Protein AF-A0AAE0P073-F1 (afdb_monomer)

Solvent-accessible surface area (backbone atoms only — not comparable to full-atom values): 12267 Å² total; per-residue (Å²): 141,81,84,83,78,86,82,82,81,78,81,76,76,76,78,74,96,59,84,63,57,72,79,49,80,42,70,61,93,48,71,91,77,48,54,72,71,30,43,49,46,33,52,52,20,40,55,53,48,38,73,73,24,75,85,74,53,64,42,80,38,83,39,99,48,71,72,55,52,6,49,46,45,6,53,40,52,5,38,70,56,66,47,61,92,85,62,70,83,72,71,49,61,67,58,49,50,51,45,50,72,28,70,70,48,36,54,53,34,45,77,56,64,40,76,86,83,64,70,60,37,66,58,56,53,30,50,32,46,28,52,53,21,50,77,72,78,41,41,35,41,35,31,40,36,21,57,78,51,103,88,43,73,47,44,39,56,48,79,42,83,68,64,77,73,53,72,86,80,70,79,62,51,70,36,50,26,38,33,73,42,29,25,84,74,64,44,85,37,61,30,19,7,32,28,59,72,88,64,80,78,83,71,78,77,85,126

Radius of gyration: 18.9 Å; Cα contacts (8 Å, |Δi|>4): 321; chains: 1; bounding box: 66×50×57 Å

Mean predicted aligned error: 11.77 Å

pLDDT: mean 71.91, std 19.13, range [32.28, 95.25]

Organism: NCBI:txid330526

Secondary structure (DSSP, 8-state):
--PPPP------PPPPSS----S-TT--S-GGG--HHHHHHHHHHHHHHHHHSTTS--EEE--S--TTHHHHHHHHHHHHHHS-TT--PPPPHHHHHHHHT-HHHHHHHHHTT--SSSS--HHHHHHHHHHHHHHTT-EEEEEEEEEEETTEEEEEEPP-TTTSSS-TTSSEEEEEEEE-SSGGGTS---EEEEE-TT---------

Structure (mmCIF, N/CA/C/O backbone):
data_AF-A0AAE0P073-F1
#
_entry.id   AF-A0AAE0P073-F1
#
loop_
_atom_site.group_PDB
_atom_site.id
_atom_site.type_symbol
_atom_site.label_atom_id
_atom_site.label_alt_id
_atom_site.label_comp_id
_atom_site.label_asym_id
_atom_site.label_entity_id
_atom_site.label_seq_id
_atom_site.pdbx_PDB_ins_code
_atom_site.Cartn_x
_atom_site.Cartn_y
_atom_site.Cartn_z
_atom_site.occupancy
_atom_site.B_iso_or_equiv
_atom_site.auth_seq_id
_atom_site.auth_comp_id
_atom_site.auth_asym_id
_atom_site.auth_atom_id
_atom_site.pdbx_PDB_model_num
ATOM 1 N N . MET A 1 1 ? -47.179 -4.075 -37.441 1.00 39.81 1 MET A N 1
ATOM 2 C CA . MET A 1 1 ? -46.812 -3.834 -36.032 1.00 39.81 1 MET A CA 1
ATOM 3 C C . MET A 1 1 ? -45.360 -4.248 -35.898 1.00 39.81 1 MET A C 1
ATOM 5 O O . MET A 1 1 ? -45.070 -5.404 -36.158 1.00 39.81 1 MET A O 1
ATOM 9 N N . VAL A 1 2 ? -44.458 -3.294 -35.668 1.00 39.69 2 VAL A N 1
ATOM 10 C CA . VAL A 1 2 ? -43.008 -3.520 -35.556 1.00 39.69 2 VAL A CA 1
ATOM 11 C C . VAL A 1 2 ? -42.617 -3.073 -34.151 1.00 39.69 2 VAL A C 1
ATOM 13 O O . VAL A 1 2 ? -42.893 -1.931 -33.786 1.00 39.69 2 VAL A O 1
ATOM 16 N N . GLU A 1 3 ? -42.067 -3.988 -33.356 1.00 38.69 3 GLU A N 1
ATOM 17 C CA . GLU A 1 3 ? -41.528 -3.705 -32.021 1.00 38.69 3 GLU A CA 1
ATOM 18 C C . GLU A 1 3 ? -40.296 -2.790 -32.115 1.00 38.69 3 GLU A C 1
ATOM 20 O O . GLU A 1 3 ? -39.473 -2.970 -33.017 1.00 38.69 3 GLU A O 1
ATOM 25 N N . PRO A 1 4 ? -40.111 -1.825 -31.197 1.00 44.75 4 PRO A N 1
ATOM 26 C CA . PRO A 1 4 ? -38.871 -1.072 -31.124 1.00 44.75 4 PRO A CA 1
ATOM 27 C C . PRO A 1 4 ? -37.812 -1.844 -30.322 1.00 44.75 4 PRO A C 1
ATOM 29 O O . PRO A 1 4 ? -38.030 -2.226 -29.174 1.00 44.75 4 PRO A O 1
ATOM 32 N N . SER A 1 5 ? -36.637 -2.033 -30.926 1.00 38.75 5 SER A N 1
ATOM 33 C CA . SER A 1 5 ? -35.435 -2.551 -30.265 1.00 38.75 5 SER A CA 1
ATOM 34 C C . SER A 1 5 ? -34.941 -1.613 -29.147 1.00 38.75 5 SER A C 1
ATOM 36 O O . SER A 1 5 ? -35.038 -0.388 -29.293 1.00 38.75 5 SER A O 1
ATOM 38 N N . PRO A 1 6 ? -34.353 -2.140 -28.056 1.00 44.88 6 PRO A N 1
ATOM 39 C CA . PRO A 1 6 ? -33.795 -1.315 -26.993 1.00 44.88 6 PRO A CA 1
ATOM 40 C C . PRO A 1 6 ? -32.491 -0.649 -27.454 1.00 44.88 6 PRO A C 1
ATOM 42 O O . PRO A 1 6 ? -31.562 -1.308 -27.918 1.00 44.88 6 PRO A O 1
ATOM 45 N N . LYS A 1 7 ? -32.423 0.680 -27.317 1.00 39.28 7 LYS A N 1
ATOM 46 C CA . LYS A 1 7 ? -31.192 1.457 -27.501 1.00 39.28 7 LYS A CA 1
ATOM 47 C C . LYS A 1 7 ? -30.247 1.177 -26.335 1.00 39.28 7 LYS A C 1
ATOM 49 O O . LYS A 1 7 ? -30.523 1.573 -25.207 1.00 39.28 7 LYS A O 1
ATOM 54 N N . THR A 1 8 ? -29.120 0.541 -26.623 1.00 38.22 8 THR A N 1
ATOM 55 C CA . THR A 1 8 ? -27.942 0.509 -25.757 1.00 38.22 8 THR A CA 1
ATOM 56 C C . THR A 1 8 ? -27.392 1.927 -25.607 1.00 38.22 8 THR A C 1
ATOM 58 O O . THR A 1 8 ? -26.796 2.489 -26.525 1.00 38.22 8 THR A O 1
ATOM 61 N N . THR A 1 9 ? -27.599 2.537 -24.442 1.00 35.16 9 THR A N 1
ATOM 62 C CA . THR A 1 9 ? -26.868 3.735 -24.025 1.00 35.16 9 THR A CA 1
ATOM 63 C C . THR A 1 9 ? -25.459 3.323 -23.622 1.00 35.16 9 THR A C 1
ATOM 65 O O . THR A 1 9 ? -25.215 2.907 -22.494 1.00 35.16 9 THR A O 1
ATOM 68 N N . SER A 1 10 ? -24.535 3.408 -24.578 1.00 34.81 10 SER A N 1
ATOM 69 C CA . SER A 1 10 ? -23.101 3.444 -24.304 1.00 34.81 10 SER A CA 1
ATOM 70 C C . SER A 1 10 ? -22.787 4.782 -23.639 1.00 34.81 10 SER A C 1
ATOM 72 O O . SER A 1 10 ? -22.687 5.802 -24.319 1.00 34.81 10 SER A O 1
ATOM 74 N N . THR A 1 11 ? -22.673 4.794 -22.313 1.00 33.97 11 THR A N 1
ATOM 75 C CA . THR A 1 11 ? -22.117 5.932 -21.577 1.00 33.97 11 THR A CA 1
ATOM 76 C C . THR A 1 11 ? -20.614 5.941 -21.814 1.00 33.97 11 THR A C 1
ATOM 78 O O . THR A 1 11 ? -19.852 5.260 -21.133 1.00 33.97 11 THR A O 1
ATOM 81 N N . THR A 1 12 ? -20.186 6.671 -22.838 1.00 37.12 12 THR A N 1
ATOM 82 C CA . THR A 1 12 ? -18.779 6.981 -23.075 1.00 37.12 12 THR A CA 1
ATOM 83 C C . THR A 1 12 ? -18.337 7.924 -21.958 1.00 37.12 12 THR A C 1
ATOM 85 O O . THR A 1 12 ? -18.693 9.101 -21.966 1.00 37.12 12 THR A O 1
ATOM 88 N N . ALA A 1 13 ? -17.635 7.397 -20.954 1.00 36.59 13 ALA A N 1
ATOM 89 C CA . ALA A 1 13 ? -17.022 8.216 -19.918 1.00 36.59 13 ALA A CA 1
ATOM 90 C C . ALA A 1 13 ? -16.016 9.173 -20.576 1.00 36.59 13 ALA A C 1
ATOM 92 O O . ALA A 1 13 ? -15.128 8.742 -21.318 1.00 36.59 13 ALA A O 1
ATOM 93 N N . SER A 1 14 ? -16.196 10.473 -20.350 1.00 32.28 14 SER A N 1
ATOM 94 C CA . SER A 1 14 ? -15.245 11.495 -20.781 1.00 32.28 14 SER A CA 1
ATOM 95 C C . SER A 1 14 ? -13.886 11.241 -20.119 1.00 32.28 14 SER A C 1
ATOM 97 O O . SER A 1 14 ? -13.854 10.912 -18.932 1.00 32.28 14 SER A O 1
ATOM 99 N N . PRO A 1 15 ? -12.762 11.393 -20.839 1.00 32.84 15 PRO A N 1
ATOM 100 C CA . PRO A 1 15 ? -11.446 11.284 -20.226 1.00 32.84 15 PRO A CA 1
ATOM 101 C C . PRO A 1 15 ? -11.257 12.393 -19.174 1.00 32.84 15 PRO A C 1
ATOM 103 O O . PRO A 1 15 ? -11.742 13.510 -19.388 1.00 32.84 15 PRO A O 1
ATOM 106 N N . PRO A 1 16 ? -10.562 12.113 -18.055 1.00 38.72 16 PRO A N 1
ATOM 107 C CA . PRO A 1 16 ? -10.304 13.106 -17.017 1.00 38.72 16 PRO A CA 1
ATOM 108 C C . PRO A 1 16 ? -9.560 14.316 -17.600 1.00 38.72 16 PRO A C 1
ATOM 110 O O . PRO A 1 16 ? -8.642 14.178 -18.410 1.00 38.72 16 PRO A O 1
ATOM 113 N N . SER A 1 17 ? -9.984 15.519 -17.203 1.00 37.69 17 SER A N 1
ATOM 114 C CA . SER A 1 17 ? -9.537 16.801 -17.770 1.00 37.69 17 SER A CA 1
ATOM 115 C C . SER A 1 17 ? -8.097 17.182 -17.413 1.00 37.69 17 SER A C 1
ATOM 117 O O . SER A 1 17 ? -7.572 18.160 -17.949 1.00 37.69 17 SER A O 1
ATOM 119 N N . HIS A 1 18 ? -7.444 16.412 -16.543 1.00 40.16 18 HIS A N 1
ATOM 120 C CA . HIS A 1 18 ? -6.060 16.610 -16.137 1.00 40.16 18 HIS A CA 1
ATOM 121 C C . HIS A 1 18 ? -5.301 15.278 -16.168 1.00 40.16 18 HIS A C 1
ATOM 123 O O . HIS A 1 18 ? -5.842 14.261 -15.731 1.00 40.16 18 HIS A O 1
ATOM 129 N N . PRO A 1 19 ? -4.056 15.247 -16.684 1.00 39.69 19 PRO A N 1
ATOM 130 C CA . PRO A 1 19 ? -3.225 14.059 -16.569 1.00 39.69 19 PRO A CA 1
ATOM 131 C C . PRO A 1 19 ? -2.998 13.766 -15.083 1.00 39.69 19 PRO A C 1
ATOM 133 O O . PRO A 1 19 ? -2.558 14.644 -14.345 1.00 39.69 19 PRO A O 1
ATOM 136 N N . HIS A 1 20 ? -3.304 12.541 -14.660 1.00 44.09 20 HIS A N 1
ATOM 137 C CA . HIS A 1 20 ? -3.038 12.052 -13.311 1.00 44.09 20 HIS A CA 1
ATOM 138 C C . HIS A 1 20 ? -1.545 12.219 -12.983 1.00 44.09 20 HIS A C 1
ATOM 140 O O . HIS A 1 20 ? -0.693 11.520 -13.539 1.00 44.09 20 HIS A O 1
ATOM 146 N N . ILE A 1 21 ? -1.217 13.153 -12.087 1.00 41.59 21 ILE A N 1
ATOM 147 C CA . ILE A 1 21 ? 0.135 13.316 -11.550 1.00 41.59 21 ILE A CA 1
ATOM 148 C C . ILE A 1 21 ? 0.171 12.550 -10.233 1.00 41.59 21 ILE A C 1
ATOM 150 O O . ILE A 1 21 ? -0.333 13.021 -9.217 1.00 41.59 21 ILE A O 1
ATOM 154 N N . SER A 1 22 ? 0.761 11.355 -10.270 1.00 42.25 22 SER A N 1
ATOM 155 C CA . SER A 1 22 ? 1.011 10.577 -9.058 1.00 42.25 22 SER A CA 1
ATOM 156 C C . SER A 1 22 ? 1.814 11.412 -8.054 1.00 42.25 22 SER A C 1
ATOM 158 O O . SER A 1 22 ? 2.823 12.027 -8.416 1.00 42.25 22 SER A O 1
ATOM 160 N N . GLN A 1 23 ? 1.362 11.436 -6.800 1.00 42.22 23 GLN A N 1
ATOM 161 C CA . GLN A 1 23 ? 2.057 12.131 -5.710 1.00 42.22 23 GLN A CA 1
ATOM 162 C C . GLN A 1 23 ? 3.225 11.315 -5.157 1.00 42.22 23 GLN A C 1
ATOM 164 O O . GLN A 1 23 ? 4.118 11.869 -4.511 1.00 42.22 23 GLN A O 1
ATOM 169 N N . ALA A 1 24 ? 3.293 10.023 -5.477 1.00 43.81 24 ALA A N 1
ATOM 170 C CA . ALA A 1 24 ? 4.497 9.227 -5.361 1.00 43.81 24 ALA A CA 1
ATOM 171 C C . ALA A 1 24 ? 5.523 9.691 -6.404 1.00 43.81 24 ALA A C 1
ATOM 173 O O . ALA A 1 24 ? 5.807 9.044 -7.413 1.00 43.81 24 ALA A O 1
ATOM 174 N N . SER A 1 25 ? 6.142 10.835 -6.107 1.00 37.50 25 SER A N 1
ATOM 175 C CA . SER A 1 25 ? 7.264 11.423 -6.852 1.00 37.50 25 SER A CA 1
ATOM 176 C C . SER A 1 25 ? 8.489 10.495 -6.982 1.00 37.50 25 SER A C 1
ATOM 178 O O . SER A 1 25 ? 9.411 10.793 -7.753 1.00 37.50 25 SER A O 1
ATOM 180 N N . ASP A 1 26 ? 8.430 9.352 -6.297 1.00 43.06 26 ASP A N 1
ATOM 181 C CA . ASP A 1 26 ? 9.426 8.301 -6.133 1.00 43.06 26 ASP A CA 1
ATOM 182 C C . ASP A 1 26 ? 9.170 7.039 -6.975 1.00 43.06 26 ASP A C 1
ATOM 184 O O . ASP A 1 26 ? 9.984 6.114 -6.937 1.00 43.06 26 ASP A O 1
ATOM 188 N N . ILE A 1 27 ? 8.074 6.966 -7.746 1.00 46.28 27 ILE A N 1
ATOM 189 C CA . ILE A 1 27 ? 7.826 5.824 -8.641 1.00 46.28 27 ILE A CA 1
ATOM 190 C C . ILE A 1 27 ? 8.932 5.774 -9.702 1.00 46.28 27 ILE A C 1
ATOM 192 O O . ILE A 1 27 ? 8.994 6.600 -10.619 1.00 46.28 27 ILE A O 1
ATOM 196 N N . LEU A 1 28 ? 9.794 4.763 -9.604 1.00 47.00 28 LEU A N 1
ATOM 197 C CA . LEU A 1 28 ? 10.764 4.421 -10.634 1.00 47.00 28 LEU A CA 1
ATOM 198 C C . LEU A 1 28 ? 10.284 3.233 -11.440 1.00 47.00 28 LEU A C 1
ATOM 200 O O . LEU A 1 28 ? 10.525 2.088 -11.086 1.00 47.00 28 LEU A O 1
ATOM 204 N N . GLN A 1 29 ? 9.644 3.532 -12.565 1.00 47.75 29 GLN A N 1
ATOM 205 C CA . GLN A 1 29 ? 9.339 2.513 -13.569 1.00 47.75 29 GLN A CA 1
ATOM 206 C C . GLN A 1 29 ? 10.595 2.067 -14.328 1.00 47.75 29 GLN A C 1
ATOM 208 O O . GLN A 1 29 ? 10.627 0.961 -14.847 1.00 47.75 29 GLN A O 1
ATOM 213 N N . ASP A 1 30 ? 11.625 2.918 -14.378 1.00 50.72 30 ASP A N 1
ATOM 214 C CA . ASP A 1 30 ? 12.941 2.611 -14.940 1.00 50.72 30 ASP A CA 1
ATOM 215 C C . ASP A 1 30 ? 14.036 3.153 -13.996 1.00 50.72 30 ASP A C 1
ATOM 217 O O . ASP A 1 30 ? 14.281 4.368 -13.960 1.00 50.72 30 ASP A O 1
ATOM 221 N N . PRO A 1 31 ? 14.708 2.282 -13.217 1.00 50.97 31 PRO A N 1
ATOM 222 C CA . PRO A 1 31 ? 15.797 2.681 -12.329 1.00 50.97 31 PRO A CA 1
ATOM 223 C C . PRO A 1 31 ? 16.988 3.307 -13.067 1.00 50.97 31 PRO A C 1
ATOM 225 O O . PRO A 1 31 ? 17.705 4.118 -12.481 1.00 50.97 31 PRO A O 1
ATOM 228 N N . ALA A 1 32 ? 17.197 2.974 -14.346 1.00 51.69 32 ALA A N 1
ATOM 229 C CA . ALA A 1 32 ? 18.315 3.471 -15.145 1.00 51.69 32 ALA A CA 1
ATOM 230 C C . ALA A 1 32 ? 18.133 4.933 -15.592 1.00 51.69 32 ALA A C 1
ATOM 232 O O . ALA A 1 32 ? 19.097 5.577 -16.004 1.00 51.69 32 ALA A O 1
ATOM 233 N N . ARG A 1 33 ? 16.915 5.483 -15.484 1.00 53.00 33 ARG A N 1
ATOM 234 C CA . ARG A 1 33 ? 16.578 6.878 -15.840 1.00 53.00 33 ARG A CA 1
ATOM 235 C C . ARG A 1 33 ? 16.208 7.739 -14.627 1.00 53.00 33 ARG A C 1
ATOM 237 O O . ARG A 1 33 ? 15.639 8.822 -14.768 1.00 53.00 33 ARG A O 1
ATOM 244 N N . ALA A 1 34 ? 16.524 7.258 -13.430 1.00 57.62 34 ALA A N 1
ATOM 245 C CA . ALA A 1 34 ? 16.180 7.887 -12.167 1.00 57.62 34 ALA A CA 1
ATOM 246 C C . ALA A 1 34 ? 17.016 9.133 -11.837 1.00 57.62 34 ALA A C 1
ATOM 248 O O . ALA A 1 34 ? 18.231 9.158 -12.022 1.00 57.62 34 ALA A O 1
ATOM 249 N N . THR A 1 35 ? 16.393 10.137 -11.212 1.00 69.81 35 THR A N 1
ATOM 250 C CA . THR A 1 35 ? 17.145 11.140 -10.440 1.00 69.81 35 THR A CA 1
ATOM 251 C C . THR A 1 35 ? 17.707 10.498 -9.163 1.00 69.81 35 THR A C 1
ATOM 253 O O . THR A 1 35 ? 17.158 9.513 -8.671 1.00 69.81 35 THR A O 1
ATOM 256 N N . ILE A 1 36 ? 18.779 11.058 -8.582 1.00 67.38 36 ILE A N 1
ATOM 257 C CA . ILE A 1 36 ? 19.391 10.526 -7.343 1.00 67.38 36 ILE A CA 1
ATOM 258 C C . ILE A 1 36 ? 18.359 10.322 -6.211 1.00 67.38 36 ILE A C 1
ATOM 260 O O . ILE A 1 36 ? 18.383 9.254 -5.597 1.00 67.38 36 ILE A O 1
ATOM 264 N N . PRO A 1 37 ? 17.445 11.275 -5.923 1.00 66.12 37 PRO A N 1
ATOM 265 C CA . PRO A 1 37 ? 16.419 11.074 -4.899 1.00 66.12 37 PRO A CA 1
ATOM 266 C C . PRO A 1 37 ? 15.495 9.895 -5.209 1.00 66.12 37 PRO A C 1
ATOM 268 O O . PRO A 1 37 ? 15.304 9.034 -4.354 1.00 66.12 37 PRO A O 1
ATOM 271 N N . ARG A 1 38 ? 15.020 9.791 -6.456 1.00 65.81 38 ARG A N 1
ATOM 272 C CA . ARG A 1 38 ? 14.160 8.684 -6.883 1.00 65.81 38 ARG A CA 1
ATOM 273 C C . ARG A 1 38 ? 14.868 7.342 -6.748 1.00 65.81 38 ARG A C 1
ATOM 275 O O . ARG A 1 38 ? 14.300 6.402 -6.206 1.00 65.81 38 ARG A O 1
ATOM 282 N N . TYR A 1 39 ? 16.129 7.258 -7.177 1.00 68.25 39 TYR A N 1
ATOM 283 C CA . TYR A 1 39 ? 16.913 6.024 -7.079 1.00 68.25 39 TYR A CA 1
ATOM 284 C C . TYR A 1 39 ? 17.075 5.567 -5.627 1.00 68.25 39 TYR A C 1
ATOM 286 O O . TYR A 1 39 ? 16.933 4.383 -5.332 1.00 68.25 39 TYR A O 1
ATOM 294 N N . ARG A 1 40 ? 17.305 6.504 -4.698 1.00 73.12 40 ARG A N 1
ATOM 295 C CA . ARG A 1 40 ? 17.343 6.193 -3.262 1.00 73.12 40 ARG A CA 1
ATOM 296 C C . ARG A 1 40 ? 16.005 5.655 -2.772 1.00 73.12 40 ARG A C 1
ATOM 298 O O . ARG A 1 40 ? 15.995 4.622 -2.109 1.00 73.12 40 ARG A O 1
ATOM 305 N N . ALA A 1 41 ? 14.897 6.309 -3.117 1.00 71.38 41 ALA A N 1
ATOM 306 C CA . ALA A 1 41 ? 13.566 5.856 -2.727 1.00 71.38 41 ALA A CA 1
ATOM 307 C C . ALA A 1 41 ? 13.268 4.437 -3.242 1.00 71.38 41 ALA A C 1
ATOM 309 O O . ALA A 1 41 ? 12.807 3.594 -2.473 1.00 71.38 41 ALA A O 1
ATOM 310 N N . TYR A 1 42 ? 13.647 4.130 -4.487 1.00 74.38 42 TYR A N 1
ATOM 311 C CA . TYR A 1 42 ? 13.578 2.771 -5.030 1.00 74.38 42 TYR A CA 1
ATOM 312 C C . TYR A 1 42 ? 14.436 1.780 -4.249 1.00 74.38 42 TYR A C 1
ATOM 314 O O . TYR A 1 42 ? 13.924 0.742 -3.851 1.00 74.38 42 TYR A O 1
ATOM 322 N N . VAL A 1 43 ? 15.706 2.083 -3.963 1.00 79.00 43 VAL A N 1
ATOM 323 C CA . VAL A 1 43 ? 16.567 1.185 -3.169 1.00 79.00 43 VAL A CA 1
ATOM 324 C C . VAL A 1 43 ? 15.977 0.943 -1.775 1.00 79.00 43 VAL A C 1
ATOM 326 O O . VAL A 1 43 ? 16.006 -0.185 -1.288 1.00 79.00 43 VAL A O 1
ATOM 329 N N . HIS A 1 44 ? 15.388 1.959 -1.140 1.00 80.88 44 HIS A N 1
ATOM 330 C CA . HIS A 1 44 ? 14.706 1.799 0.146 1.00 80.88 44 HIS A CA 1
ATOM 331 C C . HIS A 1 44 ? 13.445 0.936 0.040 1.00 80.88 44 HIS A C 1
ATOM 333 O O . HIS A 1 44 ? 13.249 0.049 0.870 1.00 80.88 44 HIS A O 1
ATOM 339 N N . ALA A 1 45 ? 12.603 1.168 -0.969 1.00 82.06 45 ALA A N 1
ATOM 340 C CA . ALA A 1 45 ? 11.430 0.341 -1.237 1.00 82.06 45 ALA A CA 1
ATOM 341 C C . ALA A 1 45 ? 11.834 -1.114 -1.502 1.00 82.06 45 ALA A C 1
ATOM 343 O O . ALA A 1 45 ? 11.248 -2.025 -0.921 1.00 82.06 45 ALA A O 1
ATOM 344 N N . ARG A 1 46 ? 12.902 -1.311 -2.285 1.00 85.19 46 ARG A N 1
ATOM 345 C CA . ARG A 1 46 ? 13.538 -2.598 -2.552 1.00 85.19 46 ARG A CA 1
ATOM 346 C C . ARG A 1 46 ? 13.949 -3.256 -1.239 1.00 85.19 46 ARG A C 1
ATOM 348 O O . ARG A 1 46 ? 13.367 -4.248 -0.840 1.00 85.19 46 ARG A O 1
ATOM 355 N N . ASN A 1 47 ? 14.843 -2.660 -0.466 1.00 85.50 47 ASN A N 1
ATOM 356 C CA . ASN A 1 47 ? 15.294 -3.273 0.786 1.00 85.50 47 ASN A CA 1
ATOM 357 C C . ASN A 1 47 ? 14.130 -3.635 1.728 1.00 85.50 47 ASN A C 1
ATOM 359 O O . ASN A 1 47 ? 14.111 -4.729 2.281 1.00 85.50 47 ASN A O 1
ATOM 363 N N . ARG A 1 48 ? 13.110 -2.777 1.849 1.00 87.50 48 ARG A N 1
ATOM 364 C CA . ARG A 1 48 ? 11.927 -3.057 2.680 1.00 87.50 48 ARG A CA 1
ATOM 365 C C . ARG A 1 48 ? 11.067 -4.200 2.146 1.00 87.50 48 ARG A C 1
ATOM 367 O O . ARG A 1 48 ? 10.569 -4.987 2.948 1.00 87.50 48 ARG A O 1
ATOM 374 N N . PHE A 1 49 ? 10.885 -4.295 0.830 1.00 89.94 49 PHE A N 1
ATOM 375 C CA . PHE A 1 49 ? 10.126 -5.389 0.229 1.00 89.94 49 PHE A CA 1
ATOM 376 C C . PHE A 1 49 ? 10.821 -6.721 0.479 1.00 89.94 49 PHE A C 1
ATOM 378 O O . PHE A 1 49 ? 10.173 -7.644 0.948 1.00 89.94 49 PHE A O 1
ATOM 385 N N . TRP A 1 50 ? 12.136 -6.815 0.272 1.00 89.12 50 TRP A N 1
ATOM 386 C CA . TRP A 1 50 ? 12.868 -8.065 0.500 1.00 89.12 50 TRP A CA 1
ATOM 387 C C . TRP A 1 50 ? 13.013 -8.390 1.992 1.00 89.12 50 TRP A C 1
ATOM 389 O O . TRP A 1 50 ? 13.010 -9.554 2.358 1.00 89.12 50 TRP A O 1
ATOM 399 N N . THR A 1 51 ? 13.028 -7.408 2.896 1.00 88.06 51 THR A N 1
ATOM 400 C CA . THR A 1 51 ? 12.870 -7.700 4.334 1.00 88.06 51 THR A CA 1
ATOM 401 C C . THR A 1 51 ? 11.498 -8.317 4.632 1.00 88.06 51 THR A C 1
ATOM 403 O O . THR A 1 51 ? 11.378 -9.232 5.450 1.00 88.06 51 THR A O 1
ATOM 406 N N . ALA A 1 52 ? 10.445 -7.839 3.962 1.00 88.19 52 ALA A N 1
ATOM 407 C CA . ALA A 1 52 ? 9.101 -8.387 4.098 1.00 88.19 52 ALA A CA 1
ATOM 408 C C . ALA A 1 52 ? 8.930 -9.733 3.368 1.00 88.19 52 ALA A C 1
ATOM 410 O O . ALA A 1 52 ? 8.207 -10.583 3.873 1.00 88.19 52 ALA A O 1
ATOM 411 N N . PHE A 1 53 ? 9.625 -9.966 2.258 1.00 91.19 53 PHE A N 1
ATOM 412 C CA . PHE A 1 53 ? 9.560 -11.161 1.413 1.00 91.19 53 PHE A CA 1
ATOM 413 C C . PHE A 1 53 ? 10.986 -11.586 1.015 1.00 91.19 53 PHE A C 1
ATOM 415 O O . PHE A 1 53 ? 11.428 -11.271 -0.091 1.00 91.19 53 PHE A O 1
ATOM 422 N N . PRO A 1 54 ? 11.727 -12.278 1.906 1.00 85.88 54 PRO A N 1
ATOM 423 C CA . PRO A 1 54 ? 13.159 -12.564 1.725 1.00 85.88 54 PRO A CA 1
ATOM 424 C C . PRO A 1 54 ? 13.508 -13.286 0.427 1.00 85.88 54 PRO A C 1
ATOM 426 O O . PRO A 1 54 ? 14.486 -12.936 -0.230 1.00 85.88 54 PRO A O 1
ATOM 429 N N . ASP A 1 55 ? 12.662 -14.227 0.015 1.00 84.75 55 ASP A N 1
ATOM 430 C CA . ASP A 1 55 ? 12.866 -15.007 -1.206 1.00 84.75 55 ASP A CA 1
ATOM 431 C C . ASP A 1 55 ? 12.330 -14.304 -2.463 1.00 84.75 55 ASP A C 1
ATOM 433 O O . ASP A 1 55 ? 12.304 -14.895 -3.538 1.00 84.75 55 ASP A O 1
ATOM 437 N N . GLY A 1 56 ? 11.819 -13.073 -2.335 1.00 81.50 56 GLY A N 1
ATOM 438 C CA . GLY A 1 56 ? 11.123 -12.354 -3.407 1.00 81.50 56 GLY A CA 1
ATOM 439 C C . GLY A 1 56 ? 9.778 -12.970 -3.814 1.00 81.50 56 GLY A C 1
ATOM 440 O O . GLY A 1 56 ? 9.080 -12.410 -4.653 1.00 81.50 56 GLY A O 1
ATOM 441 N N . ASN A 1 57 ? 9.393 -14.090 -3.200 1.00 86.56 57 ASN A N 1
ATOM 442 C CA . ASN A 1 57 ? 8.172 -14.826 -3.498 1.00 86.56 57 ASN A CA 1
ATOM 443 C C . ASN A 1 57 ? 7.025 -14.396 -2.576 1.00 86.56 57 ASN A C 1
ATOM 445 O O . ASN A 1 57 ? 7.207 -14.208 -1.372 1.00 86.56 57 ASN A O 1
ATOM 449 N N . PHE A 1 58 ? 5.818 -14.314 -3.133 1.00 92.75 58 PHE A N 1
ATOM 450 C CA . PHE A 1 58 ? 4.574 -14.075 -2.404 1.00 92.75 58 PHE A CA 1
ATOM 451 C C . PHE A 1 58 ? 3.404 -14.788 -3.079 1.00 92.75 58 PHE A C 1
ATOM 453 O O . PHE A 1 58 ? 3.441 -15.108 -4.265 1.00 92.75 58 PHE A O 1
ATOM 460 N N . ILE A 1 59 ? 2.348 -15.028 -2.310 1.00 93.69 59 ILE A N 1
ATOM 461 C CA . ILE A 1 59 ? 1.074 -15.540 -2.811 1.00 93.69 59 ILE A CA 1
ATOM 462 C C . ILE A 1 59 ? 0.132 -14.350 -2.977 1.00 93.69 59 ILE A C 1
ATOM 464 O O . ILE A 1 59 ? -0.076 -13.601 -2.021 1.00 93.69 59 ILE A O 1
ATOM 468 N N . ARG A 1 60 ? -0.437 -14.193 -4.177 1.00 92.94 60 ARG A N 1
ATOM 469 C CA . ARG A 1 60 ? -1.495 -13.216 -4.469 1.00 92.94 60 ARG A CA 1
ATOM 470 C C . ARG A 1 60 ? -2.811 -13.685 -3.847 1.00 92.94 60 ARG A C 1
ATOM 472 O O . ARG A 1 60 ? -3.180 -14.852 -3.959 1.00 92.94 60 ARG A O 1
ATOM 479 N N . LEU A 1 61 ? -3.498 -12.775 -3.173 1.00 92.06 61 LEU A N 1
ATOM 480 C CA . LEU A 1 61 ? -4.787 -12.984 -2.529 1.00 92.06 61 LEU A CA 1
ATOM 481 C C . LEU A 1 61 ? -5.836 -12.234 -3.340 1.00 92.06 61 LEU A C 1
ATOM 483 O O . LEU A 1 61 ? -5.945 -11.008 -3.250 1.00 92.06 61 LEU A O 1
ATOM 487 N N . HIS A 1 62 ? -6.578 -12.984 -4.151 1.00 86.31 62 HIS A N 1
ATOM 488 C CA . HIS A 1 62 ? -7.616 -12.422 -5.003 1.00 86.31 62 HIS A CA 1
ATOM 489 C C . HIS A 1 62 ? -8.655 -11.672 -4.171 1.00 86.31 62 HIS A C 1
ATOM 491 O O . HIS A 1 62 ? -9.174 -12.181 -3.174 1.00 86.31 62 HIS A O 1
ATOM 497 N N . THR A 1 63 ? -8.974 -10.460 -4.605 1.00 78.44 63 THR A N 1
ATOM 498 C CA . THR A 1 63 ? -10.027 -9.651 -4.003 1.00 78.44 63 THR A CA 1
ATOM 499 C C . THR A 1 63 ? -11.342 -10.007 -4.697 1.00 78.44 63 THR A C 1
ATOM 501 O O . THR A 1 63 ? -11.427 -10.036 -5.920 1.00 78.44 63 THR A O 1
ATOM 504 N N . GLY A 1 64 ? -12.390 -10.333 -3.936 1.00 64.94 64 GLY A N 1
ATOM 505 C CA . GLY A 1 64 ? -13.689 -10.751 -4.494 1.00 64.94 64 GLY A CA 1
ATOM 506 C C . GLY A 1 64 ? -14.492 -9.627 -5.168 1.00 64.94 64 GLY A C 1
ATOM 507 O O . GLY A 1 64 ? -15.677 -9.802 -5.433 1.00 64.94 64 GLY A O 1
ATOM 508 N N . SER A 1 65 ? -13.878 -8.466 -5.400 1.00 65.38 65 SER A N 1
ATOM 509 C CA . SER A 1 65 ? -14.534 -7.215 -5.780 1.00 65.38 65 SER A CA 1
ATOM 510 C C . SER A 1 65 ? -13.885 -6.578 -7.006 1.00 65.38 65 SER A C 1
ATOM 512 O O . SER A 1 65 ? -12.680 -6.703 -7.218 1.00 65.38 65 SER A O 1
ATOM 514 N N . THR A 1 66 ? -14.660 -5.801 -7.757 1.00 65.38 66 THR A N 1
ATOM 515 C CA . THR A 1 66 ? -14.185 -5.007 -8.901 1.00 65.38 66 THR A CA 1
ATOM 516 C C . THR A 1 66 ? -14.083 -3.518 -8.557 1.00 65.38 66 THR A C 1
ATOM 518 O O . THR A 1 66 ? -14.714 -3.051 -7.610 1.00 65.38 66 THR A O 1
ATOM 521 N N . ASN A 1 67 ? -13.367 -2.744 -9.380 1.00 69.19 67 ASN A N 1
ATOM 522 C CA . ASN A 1 67 ? -13.229 -1.283 -9.258 1.00 69.19 67 ASN A CA 1
ATOM 523 C C . ASN A 1 67 ? -12.597 -0.857 -7.916 1.00 69.19 67 ASN A C 1
ATOM 525 O O . ASN A 1 67 ? -11.673 -1.502 -7.433 1.00 69.19 67 ASN A O 1
ATOM 529 N N . LEU A 1 68 ? -13.093 0.231 -7.319 1.00 70.06 68 LEU A N 1
ATOM 530 C CA . LEU A 1 68 ? -12.617 0.848 -6.074 1.00 70.06 68 LEU A CA 1
ATOM 531 C C . LEU A 1 68 ? -12.347 -0.155 -4.942 1.00 70.06 68 LEU A C 1
ATOM 533 O O . LEU A 1 68 ? -11.345 -0.060 -4.239 1.00 70.06 68 LEU A O 1
ATOM 537 N N . GLU A 1 69 ? -13.228 -1.134 -4.762 1.00 83.12 69 GLU A N 1
ATOM 538 C CA . GLU A 1 69 ? -13.181 -1.985 -3.576 1.00 83.12 69 GLU A CA 1
ATOM 539 C C . GLU A 1 69 ? -11.995 -2.950 -3.573 1.00 83.12 69 GLU A C 1
ATOM 541 O O . GLU A 1 69 ? -11.517 -3.296 -2.492 1.00 83.12 69 GLU A O 1
ATOM 546 N N . CYS A 1 70 ? -11.446 -3.309 -4.744 1.00 88.25 70 CYS A N 1
ATOM 547 C CA . CYS A 1 70 ? -10.306 -4.228 -4.795 1.00 88.25 70 CYS A CA 1
ATOM 548 C C . CYS A 1 70 ? -9.099 -3.677 -4.022 1.00 88.25 70 CYS A C 1
ATOM 550 O O . CYS A 1 70 ? -8.414 -4.434 -3.342 1.00 88.25 70 CYS A O 1
ATOM 552 N N . ALA A 1 71 ? -8.897 -2.356 -4.017 1.00 88.62 71 ALA A N 1
ATOM 553 C CA . ALA A 1 71 ? -7.826 -1.718 -3.256 1.00 88.62 71 ALA A CA 1
ATOM 554 C C . ALA A 1 71 ? -8.042 -1.823 -1.737 1.00 88.62 71 ALA A C 1
ATOM 556 O O . ALA A 1 71 ? -7.102 -2.124 -1.001 1.00 88.62 71 ALA A O 1
ATOM 557 N N . PHE A 1 72 ? -9.276 -1.637 -1.255 1.00 92.00 72 PHE A N 1
ATOM 558 C CA . PHE A 1 72 ? -9.590 -1.781 0.170 1.00 92.00 72 PHE A CA 1
ATOM 559 C C . PHE A 1 72 ? -9.449 -3.230 0.627 1.00 92.00 72 PHE A C 1
ATOM 561 O O . PHE A 1 72 ? -8.764 -3.492 1.614 1.00 92.00 72 PHE A O 1
ATOM 568 N N . TYR A 1 73 ? -10.019 -4.180 -0.119 1.00 93.06 73 TYR A N 1
ATOM 569 C CA . TYR A 1 73 ? -9.859 -5.600 0.186 1.00 93.06 73 TYR A CA 1
ATOM 570 C C . TYR A 1 73 ? -8.390 -6.030 0.147 1.00 93.06 73 TYR A C 1
ATOM 572 O O . TYR A 1 73 ? -7.972 -6.799 1.008 1.00 93.06 73 TYR A O 1
ATOM 580 N N . ALA A 1 74 ? -7.590 -5.513 -0.790 1.00 93.81 74 ALA A N 1
ATOM 581 C CA . ALA A 1 74 ? -6.160 -5.798 -0.850 1.00 93.81 74 ALA A CA 1
ATOM 582 C C . ALA A 1 74 ? -5.433 -5.363 0.428 1.00 93.81 74 ALA A C 1
ATOM 584 O O . ALA A 1 74 ? -4.661 -6.147 0.974 1.00 93.81 74 ALA A O 1
ATOM 585 N N . VAL A 1 75 ? -5.711 -4.158 0.943 1.00 93.94 75 VAL A N 1
ATOM 586 C CA . VAL A 1 75 ? -5.129 -3.675 2.207 1.00 93.94 75 VAL A CA 1
ATOM 587 C C . VAL A 1 75 ? -5.540 -4.565 3.377 1.00 93.94 75 VAL A C 1
ATOM 589 O O . VAL A 1 75 ? -4.669 -5.009 4.123 1.00 93.94 75 VAL A O 1
ATOM 592 N N . VAL A 1 76 ? -6.836 -4.865 3.513 1.00 94.12 76 VAL A N 1
ATOM 593 C CA . VAL A 1 76 ? -7.361 -5.702 4.606 1.00 94.12 76 VAL A CA 1
ATOM 594 C C . VAL A 1 76 ? -6.729 -7.096 4.581 1.00 94.12 76 VAL A C 1
ATOM 596 O O . VAL A 1 76 ? -6.188 -7.551 5.586 1.00 94.12 76 VAL A O 1
ATOM 599 N N . LEU A 1 77 ? -6.739 -7.759 3.420 1.00 94.25 77 LEU A N 1
ATOM 600 C CA . LEU A 1 77 ? -6.170 -9.098 3.250 1.00 94.25 77 LEU A CA 1
ATOM 601 C C . LEU A 1 77 ? -4.662 -9.106 3.508 1.00 94.25 77 LEU A C 1
ATOM 603 O O . LEU A 1 77 ? -4.161 -9.959 4.238 1.00 94.25 77 LEU A O 1
ATOM 607 N N . SER A 1 78 ? -3.929 -8.155 2.932 1.00 95.25 78 SER A N 1
ATOM 608 C CA . SER A 1 78 ? -2.489 -8.058 3.148 1.00 95.25 78 SER A CA 1
ATOM 609 C C . SER A 1 78 ? -2.150 -7.824 4.613 1.00 95.25 78 SER A C 1
ATOM 611 O O . SER A 1 78 ? -1.252 -8.475 5.136 1.00 95.25 78 SER A O 1
ATOM 613 N N . MET A 1 79 ? -2.856 -6.923 5.295 1.00 93.81 79 MET A N 1
ATOM 614 C CA . MET A 1 79 ? -2.555 -6.596 6.684 1.00 93.81 79 MET A CA 1
ATOM 615 C C . MET A 1 79 ? -2.801 -7.788 7.614 1.00 93.81 79 MET A C 1
ATOM 617 O O . MET A 1 79 ? -1.921 -8.112 8.416 1.00 93.81 79 MET A O 1
ATOM 621 N N . ALA A 1 80 ? -3.903 -8.514 7.411 1.00 92.31 80 ALA A N 1
ATOM 622 C CA . ALA A 1 80 ? -4.226 -9.725 8.162 1.00 92.31 80 ALA A CA 1
ATOM 623 C C . ALA A 1 80 ? -3.162 -10.830 8.015 1.00 92.31 80 ALA A C 1
ATOM 625 O O . ALA A 1 80 ? -2.980 -11.641 8.918 1.00 92.31 80 ALA A O 1
ATOM 626 N N . HIS A 1 81 ? -2.442 -10.862 6.889 1.00 92.31 81 HIS A N 1
ATOM 627 C CA . HIS A 1 81 ? -1.413 -11.870 6.618 1.00 92.31 81 HIS A CA 1
ATOM 628 C C . HIS A 1 81 ? 0.036 -11.393 6.803 1.00 92.31 81 HIS A C 1
ATOM 630 O O . HIS A 1 81 ? 0.950 -12.220 6.788 1.00 92.31 81 HIS A O 1
ATOM 636 N N . GLN A 1 82 ? 0.277 -10.087 6.923 1.00 92.31 82 GLN A N 1
ATOM 637 C CA . GLN A 1 82 ? 1.626 -9.514 7.030 1.00 92.31 82 GLN A CA 1
ATOM 638 C C . GLN A 1 82 ? 1.931 -8.952 8.415 1.00 92.31 82 GLN A C 1
ATOM 640 O O . GLN A 1 82 ? 3.102 -8.823 8.773 1.00 92.31 82 GLN A O 1
ATOM 645 N N . THR A 1 83 ? 0.902 -8.616 9.192 1.00 88.75 83 THR A N 1
ATOM 646 C CA . THR A 1 83 ? 1.069 -8.171 10.577 1.00 88.75 83 THR A CA 1
ATOM 647 C C . THR A 1 83 ? 0.892 -9.341 11.551 1.00 88.75 83 THR A C 1
ATOM 649 O O . THR A 1 83 ? 0.196 -10.305 11.230 1.00 88.75 83 THR A O 1
ATOM 652 N N . PRO A 1 84 ? 1.543 -9.310 12.730 1.00 82.88 84 PRO A N 1
ATOM 653 C CA . PRO A 1 84 ? 1.313 -10.306 13.774 1.00 82.88 84 PRO A CA 1
ATOM 654 C C . PRO A 1 84 ? -0.170 -10.389 14.156 1.00 82.88 84 PRO A C 1
ATOM 656 O O . PRO A 1 84 ? -0.849 -9.372 14.170 1.00 82.88 84 PRO A O 1
ATOM 659 N N . SER A 1 85 ? -0.662 -11.559 14.565 1.00 76.56 85 SER A N 1
ATOM 660 C CA . SER A 1 85 ? -2.055 -11.728 15.022 1.00 76.56 85 SER A CA 1
ATOM 661 C C . SER A 1 85 ? -2.407 -10.910 16.272 1.00 76.56 85 SER A C 1
ATOM 663 O O . SER A 1 85 ? -3.574 -10.657 16.544 1.00 76.56 85 SER A O 1
ATOM 665 N N . SER A 1 86 ? -1.404 -10.463 17.032 1.00 70.50 86 SER A N 1
ATOM 666 C CA . SER A 1 86 ? -1.569 -9.506 18.132 1.00 70.50 86 SER A CA 1
ATOM 667 C C . SER A 1 86 ? -1.816 -8.069 17.660 1.00 70.50 86 SER A C 1
ATOM 669 O O . SER A 1 86 ? -2.070 -7.186 18.480 1.00 70.50 86 SER A O 1
ATOM 671 N N . PHE A 1 87 ? -1.711 -7.821 16.356 1.00 75.00 87 PHE A N 1
ATOM 672 C CA . PHE A 1 87 ? -1.934 -6.531 15.735 1.00 75.00 87 PHE A CA 1
ATOM 673 C C . PHE A 1 87 ? -3.427 -6.354 15.427 1.00 75.00 87 PHE A C 1
ATOM 675 O O . PHE A 1 87 ? -3.898 -6.640 14.328 1.00 75.00 87 PHE A O 1
ATOM 682 N N . GLU A 1 88 ? -4.172 -5.879 16.423 1.00 76.31 88 GLU A N 1
ATOM 683 C CA . GLU A 1 88 ? -5.584 -5.498 16.316 1.00 76.31 88 GLU A CA 1
ATOM 684 C C . GLU A 1 88 ? -5.761 -4.022 16.734 1.00 76.31 88 GLU A C 1
ATOM 686 O O . GLU A 1 88 ? -5.069 -3.560 17.649 1.00 76.31 88 GLU A O 1
ATOM 691 N N . PRO A 1 89 ? -6.685 -3.264 16.112 1.00 81.44 89 PRO A N 1
ATOM 692 C CA . PRO A 1 89 ? -7.655 -3.717 15.118 1.00 81.44 89 PRO A CA 1
ATOM 693 C C . PRO A 1 89 ? -7.088 -3.789 13.693 1.00 81.44 89 PRO A C 1
ATOM 695 O O . PRO A 1 89 ? -6.317 -2.920 13.286 1.00 81.44 89 PRO A O 1
ATOM 698 N N . GLN A 1 90 ? -7.530 -4.775 12.914 1.00 88.44 90 GLN A N 1
ATOM 699 C CA . GLN A 1 90 ? -7.430 -4.747 11.448 1.00 88.44 90 GLN A CA 1
ATOM 700 C C . GLN A 1 90 ? -8.446 -3.750 10.851 1.00 88.44 90 GLN A C 1
ATOM 702 O O . GLN A 1 90 ? -9.511 -3.542 11.442 1.00 88.44 90 GLN A O 1
ATOM 707 N N . PRO A 1 91 ? -8.163 -3.118 9.696 1.00 92.12 91 PRO A N 1
ATOM 708 C CA . PRO A 1 91 ? -9.129 -2.242 9.046 1.00 92.12 91 PRO A CA 1
ATOM 709 C C . PRO A 1 91 ? -10.342 -3.033 8.559 1.00 92.12 91 PRO A C 1
ATOM 711 O O . PRO A 1 91 ? -10.198 -4.103 7.967 1.00 92.12 91 PRO A O 1
ATOM 714 N N . ALA A 1 92 ? -11.540 -2.476 8.729 1.00 92.44 92 ALA A N 1
ATOM 715 C CA . ALA A 1 92 ? -12.714 -2.948 7.998 1.00 92.44 92 ALA A CA 1
ATOM 716 C C . ALA A 1 92 ? -12.840 -2.209 6.657 1.00 92.44 92 ALA A C 1
ATOM 718 O O . ALA A 1 92 ? -12.512 -1.027 6.554 1.00 92.44 92 ALA A O 1
ATOM 719 N N . VAL A 1 93 ? -13.372 -2.876 5.626 1.00 92.31 93 VAL A N 1
ATOM 720 C CA . VAL A 1 93 ? -13.591 -2.247 4.307 1.00 92.31 93 VAL A CA 1
ATOM 721 C C . VAL A 1 93 ? -14.472 -1.000 4.423 1.00 92.31 93 VAL A C 1
ATOM 723 O O . VAL A 1 93 ? -14.189 0.007 3.779 1.00 92.31 93 VAL A O 1
ATOM 726 N N . ASP A 1 94 ? -15.495 -1.039 5.279 1.00 92.12 94 ASP A N 1
ATOM 727 C CA . ASP A 1 94 ? -16.387 0.099 5.508 1.00 92.12 94 ASP A CA 1
ATOM 728 C C . ASP A 1 94 ? -15.648 1.295 6.129 1.00 92.12 94 ASP A C 1
ATOM 730 O O . ASP A 1 94 ? -15.851 2.417 5.673 1.00 92.12 94 ASP A O 1
ATOM 734 N N . GLU A 1 95 ? -14.711 1.068 7.062 1.00 94.00 95 GLU A N 1
ATOM 735 C CA . GLU A 1 95 ? -13.871 2.137 7.631 1.00 94.00 95 GLU A CA 1
ATOM 736 C C . GLU A 1 95 ? -13.005 2.797 6.546 1.00 94.00 95 GLU A C 1
ATOM 738 O O . GLU A 1 95 ? -12.924 4.023 6.460 1.00 94.00 95 GLU A O 1
ATOM 743 N N . LEU A 1 96 ? -12.367 1.991 5.687 1.00 92.81 96 LEU A N 1
ATOM 744 C CA . LEU A 1 96 ? -11.538 2.508 4.592 1.00 92.81 96 LEU A CA 1
ATOM 745 C C . LEU A 1 96 ? -12.381 3.294 3.577 1.00 92.81 96 LEU A C 1
ATOM 747 O O . LEU A 1 96 ? -11.949 4.343 3.090 1.00 92.81 96 LEU A O 1
ATOM 751 N N . ARG A 1 97 ? -13.604 2.826 3.300 1.00 91.06 97 ARG A N 1
ATOM 752 C CA . ARG A 1 97 ? -14.557 3.505 2.416 1.00 91.06 97 ARG A CA 1
ATOM 753 C C . ARG A 1 97 ? -15.006 4.848 2.998 1.00 91.06 97 ARG A C 1
ATOM 755 O O . ARG A 1 97 ? -15.018 5.845 2.278 1.00 91.06 97 ARG A O 1
ATOM 762 N N . GLU A 1 98 ? -15.340 4.900 4.284 1.00 91.62 98 GLU A N 1
ATOM 763 C CA . GLU A 1 98 ? -15.716 6.142 4.974 1.00 91.62 98 GLU A CA 1
ATOM 764 C C . GLU A 1 98 ? -14.586 7.177 4.947 1.00 91.62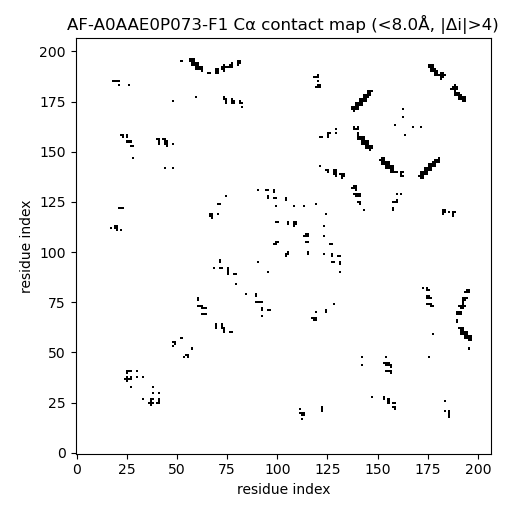 98 GLU A C 1
ATOM 766 O O . GLU A 1 98 ? -14.821 8.353 4.664 1.00 91.62 98 GLU A O 1
ATOM 771 N N . ILE A 1 99 ? -13.344 6.740 5.170 1.00 91.06 99 ILE A N 1
ATOM 772 C CA . ILE A 1 99 ? -12.161 7.602 5.089 1.00 91.06 99 ILE A CA 1
ATOM 773 C C . ILE A 1 99 ? -11.984 8.155 3.672 1.00 91.06 99 ILE A C 1
ATOM 775 O O . ILE A 1 99 ? -11.753 9.357 3.514 1.00 91.06 99 ILE A O 1
ATOM 779 N N . PHE A 1 100 ? -12.126 7.311 2.646 1.00 87.44 100 PHE A N 1
ATOM 780 C CA . PHE A 1 100 ? -12.011 7.720 1.245 1.00 87.44 100 PHE A CA 1
ATOM 781 C C . PHE A 1 100 ? -13.012 8.817 0.862 1.00 87.44 100 PHE A C 1
ATOM 783 O O . PHE A 1 100 ? -12.640 9.784 0.197 1.00 87.44 100 PHE A O 1
ATOM 790 N N . PHE A 1 101 ? -14.256 8.713 1.332 1.00 87.19 101 PHE A N 1
ATOM 791 C CA . PHE A 1 101 ? -15.291 9.721 1.083 1.00 87.19 101 PHE A CA 1
ATOM 792 C C . PHE A 1 101 ? -15.293 10.882 2.087 1.00 87.19 101 PHE A C 1
ATOM 794 O O . PHE A 1 101 ? -16.129 11.783 1.989 1.00 87.19 101 PHE A O 1
ATOM 801 N N . SER A 1 102 ? -14.366 10.904 3.048 1.00 87.00 102 SER A N 1
ATOM 802 C CA . SER A 1 102 ? -14.273 12.005 4.004 1.00 87.00 102 SER A CA 1
ATOM 803 C C . SER A 1 102 ? -13.877 13.309 3.307 1.00 87.00 102 SER A C 1
ATOM 805 O O . SER A 1 102 ? -13.002 13.343 2.441 1.00 87.00 102 SER A O 1
ATOM 807 N N . THR A 1 103 ? -14.474 14.423 3.732 1.00 82.19 103 THR A N 1
ATOM 808 C CA . THR A 1 103 ? -14.187 15.752 3.164 1.00 82.19 103 THR A CA 1
ATOM 809 C C . THR A 1 103 ? -12.725 16.165 3.341 1.00 82.19 103 THR A C 1
ATOM 811 O O . THR A 1 103 ? -12.170 16.867 2.499 1.00 82.19 103 THR A O 1
ATOM 814 N N . VAL A 1 104 ? -12.081 15.701 4.415 1.00 79.38 104 VAL A N 1
ATOM 815 C CA . VAL A 1 104 ? -10.665 15.964 4.692 1.00 79.38 104 VAL A CA 1
ATOM 816 C C . VAL A 1 104 ? -9.772 15.279 3.665 1.00 79.38 104 VAL A C 1
ATOM 818 O O . VAL A 1 104 ? -8.865 15.919 3.133 1.00 79.38 104 VAL A O 1
ATOM 821 N N . LEU A 1 105 ? -10.006 13.994 3.384 1.00 80.06 105 LEU A N 1
ATOM 822 C CA . LEU A 1 105 ? -9.179 13.264 2.430 1.00 80.06 105 LEU A CA 1
ATOM 823 C C . LEU A 1 105 ? -9.502 13.663 0.989 1.00 80.06 105 LEU A C 1
ATOM 825 O O . LEU A 1 105 ? -8.579 13.849 0.202 1.00 80.06 105 LEU A O 1
ATOM 829 N N . ALA A 1 106 ? -10.779 13.890 0.678 1.00 74.50 106 ALA A N 1
ATOM 830 C CA . ALA A 1 106 ? -11.208 14.417 -0.612 1.00 74.50 106 ALA A CA 1
ATOM 831 C C . ALA A 1 106 ? -10.533 15.760 -0.930 1.00 74.50 106 ALA A C 1
ATOM 833 O O . ALA A 1 106 ? -9.922 15.889 -1.984 1.00 74.50 106 ALA A O 1
ATOM 834 N N . GLY A 1 107 ? -10.526 16.723 0.002 1.00 67.12 107 GLY A N 1
ATOM 835 C CA . GLY A 1 107 ? -9.869 18.016 -0.225 1.00 67.12 107 GLY A CA 1
ATOM 836 C C . GLY A 1 107 ? -8.344 17.919 -0.384 1.00 67.12 107 GLY A C 1
ATOM 837 O O . GLY A 1 107 ? -7.739 18.695 -1.127 1.00 67.12 107 GLY A O 1
ATOM 838 N N . ARG A 1 108 ? -7.697 16.954 0.285 1.00 72.00 108 ARG A N 1
ATOM 839 C CA . ARG A 1 108 ? -6.252 16.703 0.127 1.00 72.00 108 ARG A CA 1
ATOM 840 C C . ARG A 1 108 ? -5.923 16.059 -1.213 1.00 72.00 108 ARG A C 1
ATOM 842 O O . ARG A 1 108 ? -4.963 16.479 -1.853 1.00 72.00 108 ARG A O 1
ATOM 849 N N . ASN A 1 109 ? -6.719 15.080 -1.628 1.00 71.88 109 ASN A N 1
ATOM 850 C CA . ASN A 1 109 ? -6.591 14.439 -2.930 1.00 71.88 109 ASN A CA 1
ATOM 851 C C . ASN A 1 109 ? -6.848 15.452 -4.054 1.00 71.88 109 ASN A C 1
ATOM 853 O O . ASN A 1 109 ? -6.028 15.564 -4.960 1.00 71.88 109 ASN A O 1
ATOM 857 N N . GLU A 1 110 ? -7.884 16.285 -3.932 1.00 70.12 110 GLU A N 1
ATOM 858 C CA . GLU A 1 110 ? -8.186 17.348 -4.898 1.00 70.12 110 GLU A CA 1
ATOM 859 C C . GLU A 1 110 ? -7.029 18.352 -5.013 1.00 70.12 110 GLU A C 1
ATOM 861 O O . GLU A 1 110 ? -6.585 18.671 -6.116 1.00 70.12 110 GLU A O 1
ATOM 866 N N . SER A 1 111 ? -6.456 18.778 -3.881 1.00 65.19 111 SER A N 1
ATOM 867 C CA . SER A 1 111 ? -5.271 19.656 -3.855 1.00 65.19 111 SER A CA 1
ATOM 868 C C . SER A 1 111 ? -4.040 19.025 -4.524 1.00 65.19 111 SER A C 1
ATOM 870 O O . SER A 1 111 ? -3.131 19.737 -4.949 1.00 65.19 111 SER A O 1
ATOM 872 N N . ALA A 1 112 ? -4.011 17.696 -4.616 1.00 61.12 112 ALA A N 1
ATOM 873 C CA . ALA A 1 112 ? -2.993 16.906 -5.294 1.00 61.12 112 ALA A CA 1
ATOM 874 C C . ALA A 1 112 ? -3.348 16.564 -6.759 1.00 61.12 112 ALA A C 1
ATOM 876 O O . ALA A 1 112 ? -2.580 15.864 -7.421 1.00 61.12 112 ALA A O 1
ATOM 877 N N . GLY A 1 113 ? -4.478 17.058 -7.277 1.00 63.81 113 GLY A N 1
ATOM 878 C CA . GLY A 1 113 ? -4.960 16.771 -8.631 1.00 63.81 113 GLY A CA 1
ATOM 879 C C . GLY A 1 113 ? -5.587 15.383 -8.794 1.00 63.81 113 GLY A C 1
ATOM 880 O O . GLY A 1 113 ? -5.625 14.868 -9.909 1.00 63.81 113 GLY A O 1
ATOM 881 N N . LEU A 1 114 ? -6.041 14.773 -7.698 1.00 68.25 114 LEU A N 1
ATOM 882 C CA . LEU A 1 114 ? -6.700 13.468 -7.660 1.00 68.25 114 LEU A CA 1
ATOM 883 C C . LEU A 1 114 ? -8.193 13.662 -7.356 1.00 68.25 114 LEU A C 1
ATOM 885 O O . LEU A 1 114 ? -8.539 14.368 -6.410 1.00 68.25 114 LEU A O 1
ATOM 889 N N . ASP A 1 115 ? -9.075 13.027 -8.128 1.00 66.62 115 ASP A N 1
ATOM 890 C CA . ASP A 1 115 ? -10.510 12.985 -7.821 1.00 66.62 115 ASP A CA 1
ATOM 891 C C . ASP A 1 115 ? -10.855 11.763 -6.961 1.00 66.62 115 ASP A C 1
ATOM 893 O O . ASP A 1 115 ? -10.220 10.716 -7.068 1.00 66.62 115 ASP A O 1
ATOM 897 N N . ASN A 1 116 ? -11.865 11.885 -6.099 1.00 64.81 116 ASN A N 1
ATOM 898 C CA . ASN A 1 116 ? -12.395 10.761 -5.316 1.00 64.81 116 ASN A CA 1
ATOM 899 C C . ASN A 1 116 ? -13.710 10.244 -5.926 1.00 64.81 116 ASN A C 1
ATOM 901 O O . ASN A 1 116 ? -14.632 9.872 -5.201 1.00 64.81 116 ASN A O 1
ATOM 905 N N . GLU A 1 117 ? -13.819 10.270 -7.257 1.00 61.16 117 GLU A N 1
ATOM 906 C CA . GLU A 1 117 ? -15.056 9.947 -7.978 1.00 61.16 117 GLU A CA 1
ATOM 907 C C . GLU A 1 117 ? -14.945 8.641 -8.783 1.00 61.16 117 GLU A C 1
ATOM 909 O O . GLU A 1 117 ? -15.964 7.998 -9.037 1.00 61.16 117 GLU A O 1
ATOM 914 N N . ASN A 1 118 ? -13.725 8.208 -9.136 1.00 59.50 118 ASN A N 1
ATOM 915 C CA . ASN A 1 118 ? -13.454 6.985 -9.903 1.00 59.50 118 ASN A CA 1
ATOM 916 C C . ASN A 1 118 ? -12.315 6.136 -9.296 1.00 59.50 118 ASN A C 1
ATOM 918 O O . ASN A 1 118 ? -11.846 6.401 -8.195 1.00 59.50 118 ASN A O 1
ATOM 922 N N . ASN A 1 119 ? -11.920 5.070 -10.009 1.00 63.94 119 ASN A N 1
ATOM 923 C CA . ASN A 1 119 ? -10.915 4.065 -9.625 1.00 63.94 119 ASN A CA 1
ATOM 924 C C . ASN A 1 119 ? -9.729 4.613 -8.810 1.00 63.94 119 ASN A C 1
ATOM 926 O O . ASN A 1 119 ? -9.106 5.598 -9.191 1.00 63.94 119 ASN A O 1
ATOM 930 N N . LEU A 1 120 ? -9.376 3.897 -7.740 1.00 71.31 120 LEU A N 1
ATOM 931 C CA . LEU A 1 120 ? -8.314 4.274 -6.811 1.00 71.31 120 LEU A CA 1
ATOM 932 C C . LEU A 1 120 ? -6.925 4.111 -7.436 1.00 71.31 120 LEU A C 1
ATOM 934 O O . LEU A 1 120 ? -6.527 3.013 -7.824 1.00 71.31 120 LEU A O 1
ATOM 938 N N . GLY A 1 121 ? -6.156 5.195 -7.453 1.00 76.31 121 GLY A N 1
ATOM 939 C CA . GLY A 1 121 ? -4.710 5.145 -7.635 1.00 76.31 121 GLY A CA 1
ATOM 940 C C . GLY A 1 121 ? -3.992 4.650 -6.37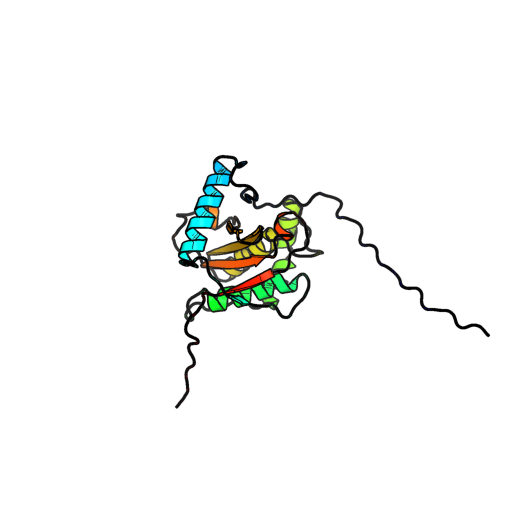4 1.00 76.31 121 GLY A C 1
ATOM 941 O O . GLY A 1 121 ? -4.509 4.754 -5.258 1.00 76.31 121 GLY A O 1
ATOM 942 N N . ALA A 1 122 ? -2.756 4.166 -6.540 1.00 79.88 122 ALA A N 1
ATOM 943 C CA . ALA A 1 122 ? -1.899 3.726 -5.432 1.00 79.88 122 ALA A CA 1
ATOM 944 C C . ALA A 1 122 ? -1.711 4.818 -4.356 1.00 79.88 122 ALA A C 1
ATOM 946 O O . ALA A 1 122 ? -1.668 4.522 -3.163 1.00 79.88 122 ALA A O 1
ATOM 947 N N . ASP A 1 123 ? -1.635 6.086 -4.772 1.00 79.06 123 ASP A N 1
ATOM 948 C CA . ASP A 1 123 ? -1.499 7.238 -3.871 1.00 79.06 123 ASP A CA 1
ATOM 949 C C . ASP A 1 123 ? -2.716 7.404 -2.958 1.00 79.06 123 ASP A C 1
ATOM 951 O O . ASP A 1 123 ? -2.585 7.638 -1.757 1.00 79.06 123 ASP A O 1
ATOM 955 N N . GLN A 1 124 ? -3.913 7.235 -3.5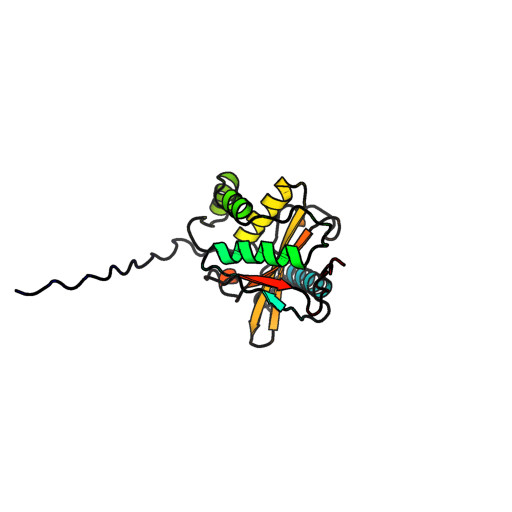17 1.00 81.88 124 GLN A N 1
ATOM 956 C CA . GLN A 1 124 ? -5.159 7.437 -2.788 1.00 81.88 124 GLN A CA 1
ATOM 957 C C . GLN A 1 124 ? -5.374 6.331 -1.758 1.00 81.88 124 GLN A C 1
ATOM 959 O O . GLN A 1 124 ? -5.734 6.624 -0.620 1.00 81.88 124 GLN A O 1
ATOM 964 N N . ILE A 1 125 ? -5.094 5.072 -2.112 1.00 87.00 125 ILE A N 1
ATOM 96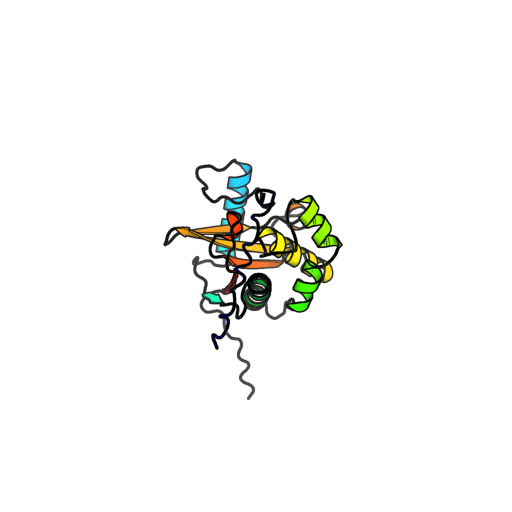5 C CA . ILE A 1 125 ? -5.173 3.965 -1.151 1.00 87.00 125 ILE A CA 1
ATOM 966 C C . ILE A 1 125 ? -4.106 4.091 -0.053 1.00 87.00 125 ILE A C 1
ATOM 968 O O . ILE A 1 125 ? -4.397 3.825 1.113 1.00 87.00 125 ILE A O 1
ATOM 972 N N . ALA A 1 126 ? -2.900 4.571 -0.377 1.00 87.12 126 ALA A N 1
ATOM 973 C CA . ALA A 1 126 ? -1.872 4.848 0.625 1.00 87.12 126 ALA A CA 1
ATOM 974 C C . ALA A 1 126 ? -2.304 5.949 1.604 1.00 87.12 126 ALA A C 1
ATOM 976 O O . ALA A 1 126 ? -2.096 5.815 2.811 1.00 87.12 126 ALA A O 1
ATOM 977 N N . ALA A 1 127 ? -2.948 7.005 1.102 1.00 85.31 127 ALA A N 1
ATOM 978 C CA . ALA A 1 127 ? -3.483 8.076 1.931 1.00 85.31 127 ALA A CA 1
ATOM 979 C C . ALA A 1 127 ? -4.633 7.583 2.829 1.00 85.31 127 ALA A C 1
ATOM 981 O O . ALA A 1 127 ? -4.640 7.882 4.021 1.00 85.31 127 ALA A O 1
ATOM 982 N N . VAL A 1 128 ? -5.546 6.760 2.298 1.00 89.69 128 VAL A N 1
ATOM 983 C CA . VAL A 1 128 ? -6.605 6.103 3.087 1.00 89.69 128 VAL A CA 1
ATOM 984 C C . VAL A 1 128 ? -6.006 5.247 4.209 1.00 89.69 128 VAL A C 1
ATOM 986 O O . VAL A 1 128 ? -6.429 5.361 5.358 1.00 89.69 128 VAL A O 1
ATOM 989 N N . PHE A 1 129 ? -4.996 4.424 3.910 1.00 91.44 129 PHE A N 1
ATOM 990 C CA . PHE A 1 129 ? -4.358 3.558 4.906 1.00 91.44 129 PHE A CA 1
ATOM 991 C C . PHE A 1 129 ? -3.610 4.352 5.989 1.00 91.44 129 PHE A C 1
ATOM 993 O O . PHE A 1 129 ? -3.692 4.014 7.171 1.00 91.44 129 PHE A O 1
ATOM 1000 N N . SER A 1 130 ? -2.925 5.435 5.608 1.00 89.12 130 SER A N 1
ATOM 1001 C CA . SER A 1 130 ? -2.285 6.356 6.556 1.00 89.12 130 SER A CA 1
ATOM 1002 C C . SER A 1 130 ? -3.313 7.027 7.478 1.00 89.12 130 SER A C 1
ATOM 1004 O O . SER A 1 130 ? -3.132 7.023 8.698 1.00 89.12 130 SER A O 1
ATOM 1006 N N . GLU A 1 131 ? -4.425 7.537 6.937 1.00 89.50 131 GLU A N 1
ATOM 1007 C CA . GLU A 1 131 ? -5.483 8.159 7.745 1.00 89.50 131 GLU A CA 1
ATOM 1008 C C . GLU A 1 131 ? -6.173 7.157 8.678 1.00 89.50 131 GLU A C 1
ATOM 1010 O O . GLU A 1 131 ? -6.419 7.480 9.843 1.00 89.50 131 GLU A O 1
ATOM 1015 N N . TRP A 1 132 ? -6.422 5.928 8.212 1.00 92.75 132 TRP A N 1
ATOM 1016 C CA . TRP A 1 132 ? -6.937 4.855 9.064 1.00 92.75 132 TRP A CA 1
ATOM 1017 C C . TRP A 1 132 ? -5.990 4.590 10.236 1.00 92.75 132 TRP A C 1
ATOM 1019 O O . TRP A 1 132 ? -6.413 4.615 11.394 1.00 92.75 132 TRP A O 1
ATOM 1029 N N . GLY A 1 133 ? -4.695 4.431 9.944 1.00 90.25 133 GLY A N 1
ATOM 1030 C CA . GLY A 1 133 ? -3.662 4.245 10.956 1.00 90.25 133 GLY A CA 1
ATOM 1031 C C . GLY A 1 133 ? -3.662 5.378 11.975 1.00 90.25 133 GLY A C 1
ATOM 1032 O O . GLY A 1 133 ? -3.715 5.125 13.179 1.00 90.25 133 GLY A O 1
ATOM 1033 N N . ARG A 1 134 ? -3.717 6.632 11.511 1.00 87.25 134 ARG A N 1
ATOM 1034 C CA . ARG A 1 134 ? -3.773 7.806 12.391 1.00 87.25 134 ARG A CA 1
ATOM 1035 C C . ARG A 1 134 ? -4.975 7.759 13.334 1.00 87.25 134 ARG A C 1
ATOM 1037 O O . ARG A 1 134 ? -4.817 8.057 14.517 1.00 87.25 134 ARG A O 1
ATOM 1044 N N . GLY A 1 135 ? -6.143 7.344 12.844 1.00 88.75 135 GLY A N 1
ATOM 1045 C CA . GLY A 1 135 ? -7.346 7.150 13.661 1.00 88.75 135 GLY A CA 1
ATOM 1046 C C . GLY A 1 135 ? -7.182 6.104 14.772 1.00 88.75 135 GLY A C 1
ATOM 1047 O O . GLY A 1 135 ? -7.864 6.184 15.792 1.00 88.75 135 GLY A O 1
ATOM 1048 N N . LYS A 1 136 ? -6.247 5.160 14.612 1.00 89.81 136 LYS A N 1
ATOM 1049 C CA . LYS A 1 136 ? -5.893 4.136 15.609 1.00 89.81 136 LYS A CA 1
ATOM 1050 C C . LYS A 1 136 ? -4.616 4.467 16.402 1.00 89.81 136 LYS A C 1
ATOM 1052 O O . LYS A 1 136 ? -4.159 3.643 17.187 1.00 89.81 136 LYS A O 1
ATOM 1057 N N . GLY A 1 137 ? -4.023 5.650 16.212 1.00 87.25 137 GLY A N 1
ATOM 1058 C CA . GLY A 1 137 ? -2.739 6.014 16.828 1.00 87.25 137 GLY A CA 1
ATOM 1059 C C . GLY A 1 137 ? -1.531 5.273 16.239 1.00 87.25 137 GLY A C 1
ATOM 1060 O O . GLY A 1 137 ? -0.478 5.203 16.868 1.00 87.25 137 GLY A O 1
ATOM 1061 N N . LEU A 1 138 ? -1.681 4.719 15.037 1.00 86.69 138 LEU A N 1
ATOM 1062 C CA . LEU A 1 138 ? -0.666 3.980 14.300 1.00 86.69 138 LEU A CA 1
ATOM 1063 C C . LEU A 1 138 ? -0.052 4.844 13.200 1.00 86.69 138 LEU A C 1
ATOM 1065 O O . LEU A 1 138 ? -0.679 5.748 12.646 1.00 86.69 138 LEU A O 1
ATOM 1069 N N . ARG A 1 139 ? 1.186 4.518 12.840 1.00 86.12 139 ARG A N 1
ATOM 1070 C CA . ARG A 1 139 ? 1.858 5.080 11.669 1.00 86.12 139 ARG A CA 1
ATOM 1071 C C . ARG A 1 139 ? 1.856 4.023 10.580 1.00 86.12 139 ARG A C 1
ATOM 1073 O O . ARG A 1 139 ? 2.590 3.047 10.679 1.00 86.12 139 ARG A O 1
ATOM 1080 N N . CYS A 1 140 ? 1.015 4.205 9.573 1.00 87.50 140 CYS A N 1
ATOM 1081 C CA . CYS A 1 140 ? 0.800 3.223 8.517 1.00 87.50 140 CYS A CA 1
ATOM 1082 C C . CYS A 1 140 ? 1.444 3.681 7.209 1.00 87.50 140 CYS A C 1
ATOM 1084 O O . CYS A 1 140 ? 1.341 4.846 6.834 1.00 87.50 140 CYS A O 1
ATOM 1086 N N . GLN A 1 141 ? 2.102 2.755 6.513 1.00 89.19 141 GLN A N 1
ATOM 1087 C CA . GLN A 1 141 ? 2.712 3.007 5.213 1.00 89.19 141 GLN A CA 1
ATOM 1088 C C . GLN A 1 141 ? 2.417 1.850 4.257 1.00 89.19 141 GLN A C 1
ATOM 1090 O O . GLN A 1 141 ? 2.631 0.683 4.593 1.00 89.19 141 GLN A O 1
ATOM 1095 N N . LEU A 1 142 ? 1.939 2.184 3.058 1.00 90.69 142 LEU A N 1
ATOM 1096 C CA . LEU A 1 142 ? 1.633 1.207 2.021 1.00 90.69 142 LEU A CA 1
ATOM 1097 C C . LEU A 1 142 ? 2.832 1.019 1.086 1.00 90.69 142 LEU A C 1
ATOM 1099 O O . LEU A 1 142 ? 3.387 1.988 0.569 1.00 90.69 142 LEU A O 1
ATOM 1103 N N . GLY A 1 143 ? 3.203 -0.229 0.840 1.00 91.38 143 GLY A N 1
ATOM 1104 C CA . GLY A 1 143 ? 4.052 -0.626 -0.271 1.00 91.38 143 GLY A CA 1
ATOM 1105 C C . GLY A 1 143 ? 3.214 -1.250 -1.386 1.00 91.38 143 GLY A C 1
ATOM 1106 O O . GLY A 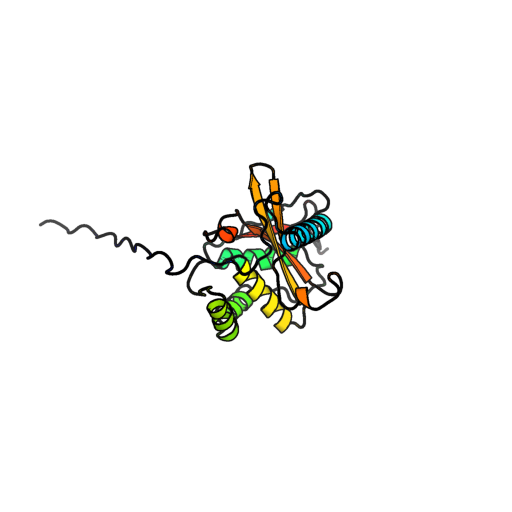1 143 ? 2.245 -1.960 -1.126 1.00 91.38 143 GLY A O 1
ATOM 1107 N N . VAL A 1 144 ? 3.587 -1.009 -2.634 1.00 89.56 144 VAL A N 1
ATOM 1108 C CA . VAL A 1 144 ? 2.948 -1.590 -3.816 1.00 89.56 144 VAL A CA 1
ATOM 1109 C C . VAL A 1 144 ? 4.008 -2.328 -4.609 1.00 89.56 144 VAL A C 1
ATOM 1111 O O . VAL A 1 144 ? 5.047 -1.755 -4.920 1.00 89.56 144 VAL A O 1
ATOM 1114 N N . VAL A 1 145 ? 3.768 -3.591 -4.942 1.00 89.69 145 VAL A N 1
ATOM 1115 C CA . VAL A 1 145 ? 4.605 -4.335 -5.885 1.00 89.69 145 VAL A CA 1
ATOM 1116 C C . VAL A 1 145 ? 3.890 -4.417 -7.229 1.00 89.69 145 VAL A C 1
ATOM 1118 O O . VAL A 1 145 ? 2.723 -4.801 -7.291 1.00 89.69 145 VAL A O 1
ATOM 1121 N N . THR A 1 146 ? 4.588 -4.024 -8.295 1.00 85.81 146 THR A N 1
ATOM 1122 C CA . THR A 1 146 ? 4.080 -4.058 -9.671 1.00 85.81 146 THR A CA 1
ATOM 1123 C C . THR A 1 146 ? 4.950 -4.946 -10.551 1.00 85.81 146 THR A C 1
ATOM 1125 O O . THR A 1 146 ? 6.173 -4.911 -10.396 1.00 85.81 146 THR A O 1
ATOM 1128 N N . PRO A 1 147 ? 4.377 -5.703 -11.502 1.00 82.50 147 PRO A N 1
ATOM 1129 C CA . PRO A 1 147 ? 5.160 -6.253 -12.599 1.00 82.50 147 PRO A CA 1
ATOM 1130 C C . PRO A 1 147 ? 5.612 -5.113 -13.525 1.00 82.50 147 PRO A C 1
ATOM 1132 O O . PRO A 1 147 ? 4.882 -4.131 -13.705 1.00 82.50 147 PRO A O 1
ATOM 1135 N N . VAL A 1 148 ? 6.811 -5.228 -14.092 1.00 72.75 148 VAL A N 1
ATOM 1136 C CA . VAL A 1 148 ? 7.289 -4.345 -15.175 1.00 72.75 148 VAL A CA 1
ATOM 1137 C C . VAL A 1 148 ? 7.511 -5.132 -16.462 1.00 72.75 148 VAL A C 1
ATOM 1139 O O . VAL A 1 148 ? 7.089 -4.654 -17.510 1.00 72.75 148 VAL A O 1
ATOM 1142 N N . ASP A 1 149 ? 8.059 -6.343 -16.350 1.00 67.50 149 ASP A N 1
ATOM 1143 C CA . ASP A 1 149 ? 8.222 -7.338 -17.416 1.00 67.50 149 ASP A CA 1
ATOM 1144 C C . ASP A 1 149 ? 7.881 -8.740 -16.860 1.00 67.50 149 ASP A C 1
ATOM 1146 O O . ASP A 1 149 ? 7.592 -8.867 -15.668 1.00 67.50 149 ASP A O 1
ATOM 1150 N N . ASP A 1 150 ? 7.905 -9.784 -17.702 1.00 61.12 150 ASP A N 1
ATOM 1151 C CA . ASP A 1 150 ? 7.389 -11.133 -17.382 1.00 61.12 150 ASP A CA 1
ATOM 1152 C C . ASP A 1 150 ? 7.971 -11.766 -16.097 1.00 61.12 150 ASP A C 1
ATOM 1154 O O . ASP A 1 150 ? 7.282 -12.559 -15.457 1.00 61.12 150 ASP A O 1
ATOM 1158 N N . ASP A 1 151 ? 9.175 -11.367 -15.672 1.00 64.50 151 ASP A N 1
ATOM 1159 C CA . ASP A 1 151 ? 9.849 -11.902 -14.477 1.00 64.50 151 ASP A CA 1
ATOM 1160 C C . ASP A 1 151 ? 10.282 -10.828 -13.457 1.00 64.50 151 ASP A C 1
ATOM 1162 O O . ASP A 1 151 ? 10.774 -11.162 -12.376 1.00 64.50 151 ASP A O 1
ATOM 1166 N N . ASP A 1 152 ? 10.098 -9.538 -13.765 1.00 75.81 152 ASP A N 1
ATOM 1167 C CA . ASP A 1 152 ? 10.630 -8.444 -12.949 1.00 75.81 152 ASP A CA 1
ATOM 1168 C C . ASP A 1 152 ? 9.537 -7.697 -12.182 1.00 75.81 152 ASP A C 1
ATOM 1170 O O 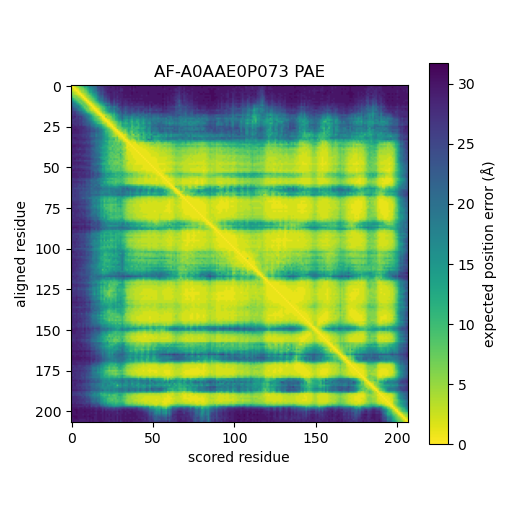. ASP A 1 152 ? 8.575 -7.152 -12.734 1.00 75.81 152 ASP A O 1
ATOM 1174 N N . LEU A 1 153 ? 9.746 -7.621 -10.868 1.00 80.44 153 LEU A N 1
ATOM 1175 C CA . LEU A 1 153 ? 8.892 -6.911 -9.930 1.00 80.44 153 LEU A CA 1
ATOM 1176 C C . LEU A 1 153 ? 9.569 -5.629 -9.457 1.00 80.44 153 LEU A C 1
ATOM 1178 O O . LEU A 1 153 ? 10.711 -5.632 -8.986 1.00 80.44 153 LEU A O 1
ATOM 1182 N N . VAL A 1 154 ? 8.821 -4.532 -9.498 1.00 84.31 154 VAL A N 1
ATOM 1183 C CA . VAL A 1 154 ? 9.236 -3.247 -8.944 1.00 84.31 154 VAL A CA 1
ATOM 1184 C C . VAL A 1 154 ? 8.390 -2.944 -7.713 1.00 84.31 154 VAL A C 1
ATOM 1186 O O . VAL A 1 154 ? 7.203 -2.638 -7.830 1.00 84.31 154 VAL A O 1
ATOM 1189 N N . PRO A 1 155 ? 8.976 -3.011 -6.509 1.00 86.38 155 PRO A N 1
ATOM 1190 C CA . PRO A 1 155 ? 8.335 -2.480 -5.328 1.00 86.38 155 PRO A CA 1
ATOM 1191 C C . PRO A 1 155 ? 8.508 -0.970 -5.259 1.00 86.38 155 PRO A C 1
ATOM 1193 O O . PRO A 1 155 ? 9.597 -0.416 -5.418 1.00 86.38 155 PRO A O 1
ATOM 1196 N N . VAL A 1 156 ? 7.404 -0.322 -4.938 1.00 83.94 156 VAL A N 1
ATOM 1197 C CA . VAL A 1 156 ? 7.278 1.099 -4.673 1.00 83.94 156 VAL A CA 1
ATOM 1198 C C . VAL A 1 156 ? 6.816 1.240 -3.235 1.00 83.94 156 VAL A C 1
ATOM 1200 O O . VAL A 1 156 ? 5.865 0.591 -2.810 1.00 83.94 156 VAL A O 1
ATOM 1203 N N . MET A 1 157 ? 7.486 2.090 -2.470 1.00 85.38 157 MET A N 1
ATOM 1204 C CA . MET A 1 157 ? 7.006 2.471 -1.151 1.00 85.38 157 MET A CA 1
ATOM 1205 C C . MET A 1 157 ? 6.287 3.804 -1.282 1.00 85.38 157 MET A C 1
ATOM 1207 O O . MET A 1 157 ? 6.894 4.780 -1.717 1.00 85.38 157 MET A O 1
ATOM 1211 N N . MET A 1 158 ? 5.011 3.842 -0.916 1.00 82.12 158 MET A N 1
ATOM 1212 C CA . MET A 1 158 ? 4.218 5.054 -1.039 1.00 82.12 158 MET A CA 1
ATOM 1213 C C . MET A 1 158 ? 4.641 6.044 0.039 1.00 82.12 158 MET A C 1
ATOM 1215 O O . MET A 1 158 ? 4.803 5.686 1.217 1.00 82.12 158 MET A O 1
ATOM 1219 N N . ASN A 1 159 ? 4.853 7.292 -0.371 1.00 71.19 159 ASN A N 1
ATOM 1220 C CA . ASN A 1 159 ? 5.204 8.322 0.581 1.00 71.19 159 ASN A CA 1
ATOM 1221 C C . ASN A 1 159 ? 3.959 8.765 1.360 1.00 71.19 159 ASN A C 1
ATOM 1223 O O . ASN A 1 159 ? 2.869 8.892 0.808 1.00 71.19 159 ASN A O 1
ATOM 1227 N N . THR A 1 160 ? 4.124 8.972 2.661 1.00 66.31 160 THR A N 1
ATOM 1228 C CA . THR A 1 160 ? 3.079 9.465 3.562 1.00 66.31 160 THR A CA 1
ATOM 1229 C C . THR A 1 160 ? 3.718 10.449 4.539 1.00 66.31 160 THR A C 1
ATOM 1231 O O . THR A 1 160 ? 4.893 10.282 4.881 1.00 66.31 160 THR A O 1
ATOM 1234 N N . PRO A 1 161 ? 2.982 11.459 5.041 1.00 63.44 161 PRO A N 1
ATOM 1235 C CA . PRO A 1 161 ? 3.516 12.416 6.011 1.00 63.44 161 PRO A CA 1
ATOM 1236 C C . PRO A 1 161 ? 4.154 11.764 7.245 1.00 63.44 161 PRO A C 1
ATOM 1238 O O . PRO A 1 161 ? 5.010 12.365 7.892 1.00 63.44 161 PRO A O 1
ATOM 1241 N N . GLU A 1 162 ? 3.721 10.555 7.599 1.00 62.25 162 GLU A N 1
ATOM 1242 C CA . GLU A 1 162 ? 4.255 9.753 8.691 1.00 62.25 162 GLU A CA 1
ATOM 1243 C C . GLU A 1 162 ? 5.603 9.119 8.343 1.00 62.25 162 GLU A C 1
ATOM 1245 O O . GLU A 1 162 ? 6.437 8.990 9.234 1.00 62.25 162 GLU A O 1
ATOM 1250 N N . ALA A 1 163 ? 5.843 8.737 7.090 1.00 59.62 163 ALA A N 1
ATOM 1251 C CA . ALA A 1 163 ? 7.099 8.133 6.649 1.00 59.62 163 ALA A CA 1
ATOM 1252 C C . ALA A 1 163 ? 8.239 9.152 6.478 1.00 59.62 163 ALA A C 1
ATOM 1254 O O . ALA A 1 163 ? 9.399 8.793 6.660 1.00 59.62 163 ALA A O 1
ATOM 1255 N N . ASP A 1 164 ? 7.907 10.416 6.200 1.00 57.66 164 ASP A N 1
ATOM 1256 C CA . ASP A 1 164 ? 8.876 11.503 5.996 1.00 57.66 164 ASP A CA 1
ATOM 1257 C C . ASP A 1 164 ? 9.457 12.091 7.297 1.00 57.66 164 ASP A C 1
ATOM 1259 O O . ASP A 1 164 ? 10.457 12.809 7.267 1.00 57.66 164 ASP A O 1
ATOM 1263 N N . LYS A 1 165 ? 8.820 11.844 8.451 1.00 49.75 165 LYS A N 1
ATOM 1264 C CA . LYS A 1 165 ? 9.058 12.610 9.693 1.00 49.75 165 LYS A CA 1
ATOM 1265 C C . LYS A 1 165 ? 9.878 11.910 10.782 1.00 49.75 165 LYS A C 1
ATOM 1267 O O . LYS A 1 165 ? 10.088 12.519 11.829 1.00 49.75 165 LYS A O 1
ATOM 1272 N N . SER A 1 166 ? 10.336 10.672 10.601 1.00 50.41 166 SER A N 1
ATOM 1273 C CA . SER A 1 166 ? 11.089 9.958 11.650 1.00 50.41 166 SER A CA 1
ATOM 1274 C C . SER A 1 166 ? 12.227 9.105 11.109 1.00 50.41 166 SER A C 1
ATOM 1276 O O . SER A 1 166 ? 12.379 8.954 9.898 1.00 50.41 166 SER A O 1
ATOM 1278 N N . ASP A 1 167 ? 12.964 8.479 12.034 1.00 58.06 167 ASP A N 1
ATOM 1279 C CA . ASP A 1 167 ? 13.780 7.306 11.730 1.00 58.06 167 ASP A CA 1
ATOM 1280 C C . ASP A 1 167 ? 12.950 6.329 10.868 1.00 58.06 167 ASP A C 1
ATOM 1282 O O . ASP A 1 167 ? 11.814 6.007 11.251 1.00 58.06 167 ASP A O 1
ATOM 1286 N N . PRO A 1 168 ? 13.443 5.934 9.681 1.00 57.53 168 PRO A N 1
ATOM 1287 C CA . PRO A 1 168 ? 12.701 5.125 8.724 1.00 57.53 168 PRO A CA 1
ATOM 1288 C C . PRO A 1 168 ? 12.231 3.773 9.270 1.00 57.53 168 PRO A C 1
ATOM 1290 O O . PRO A 1 168 ? 11.353 3.178 8.641 1.00 57.53 168 PRO A O 1
ATOM 1293 N N . ASP A 1 169 ? 12.761 3.282 10.391 1.00 59.44 169 ASP A N 1
ATOM 1294 C CA . ASP A 1 169 ? 12.548 1.896 10.818 1.00 59.44 169 ASP A CA 1
ATOM 1295 C C . ASP A 1 169 ? 11.806 1.732 12.158 1.00 59.44 169 ASP A C 1
ATOM 1297 O O . ASP A 1 169 ? 11.387 0.620 12.480 1.00 59.44 169 ASP A O 1
ATOM 1301 N N . GLU A 1 170 ? 11.522 2.809 12.900 1.00 67.38 170 GLU A N 1
ATOM 1302 C CA . GLU A 1 170 ? 10.846 2.705 14.202 1.00 67.38 170 GLU A CA 1
ATOM 1303 C C . GLU A 1 170 ? 9.325 2.947 14.122 1.00 67.38 170 GLU A C 1
ATOM 1305 O O . GLU A 1 170 ? 8.847 4.027 13.759 1.00 67.38 170 GLU A O 1
ATOM 1310 N N . GLY A 1 171 ? 8.548 1.926 14.506 1.00 76.06 171 GLY A N 1
ATOM 1311 C CA . GLY A 1 171 ? 7.118 2.052 14.820 1.00 76.06 171 GLY A CA 1
ATOM 1312 C C . GLY A 1 171 ? 6.169 2.252 13.631 1.00 76.06 171 GLY A C 1
ATOM 1313 O O . GLY A 1 171 ? 5.051 2.723 13.836 1.00 76.06 171 GLY A O 1
ATOM 1314 N N . ILE A 1 172 ? 6.588 1.924 12.402 1.00 84.81 172 ILE A N 1
ATOM 1315 C CA . ILE A 1 172 ? 5.740 2.020 11.201 1.00 84.81 172 ILE A CA 1
ATOM 1316 C C . ILE A 1 172 ? 5.179 0.643 10.836 1.00 84.81 172 ILE A C 1
ATOM 1318 O O . ILE A 1 172 ? 5.925 -0.300 10.571 1.00 84.81 172 ILE A O 1
ATOM 1322 N N . VAL A 1 173 ? 3.855 0.560 10.740 1.00 88.56 173 VAL A N 1
ATOM 1323 C CA . VAL A 1 173 ? 3.120 -0.593 10.220 1.00 88.56 173 VAL A CA 1
ATOM 1324 C C . VAL A 1 173 ? 3.181 -0.548 8.703 1.00 88.56 173 VAL A C 1
ATOM 1326 O O . VAL A 1 173 ? 2.633 0.358 8.071 1.00 88.56 173 VAL A O 1
ATOM 1329 N N . ARG A 1 174 ? 3.869 -1.524 8.116 1.00 90.00 174 ARG A N 1
ATOM 1330 C CA . ARG A 1 174 ? 4.050 -1.613 6.669 1.00 90.00 174 ARG A CA 1
ATOM 1331 C C . ARG A 1 174 ? 3.258 -2.767 6.110 1.00 90.00 174 ARG A C 1
ATOM 1333 O O . ARG A 1 174 ? 3.418 -3.896 6.559 1.00 90.00 174 ARG A O 1
ATOM 1340 N N . VAL A 1 175 ? 2.449 -2.462 5.108 1.00 93.94 175 VAL A N 1
ATOM 1341 C CA . VAL A 1 175 ? 1.643 -3.445 4.393 1.00 93.94 175 VAL A CA 1
ATOM 1342 C C . VAL A 1 175 ? 1.964 -3.327 2.917 1.00 93.94 175 VAL A C 1
ATOM 1344 O O . VAL A 1 175 ? 1.993 -2.227 2.374 1.00 93.94 175 VAL A O 1
ATOM 1347 N N . TRP A 1 176 ? 2.220 -4.457 2.275 1.00 94.81 176 TRP A N 1
ATOM 1348 C CA . TRP A 1 176 ? 2.458 -4.547 0.843 1.00 94.81 176 TRP A CA 1
ATOM 1349 C C . TRP A 1 176 ? 1.222 -5.070 0.122 1.00 94.81 176 TRP A C 1
ATOM 1351 O O . TRP A 1 176 ? 0.576 -5.995 0.605 1.00 94.81 176 TRP A O 1
ATOM 1361 N N . VAL A 1 177 ? 0.903 -4.522 -1.043 1.00 94.19 177 VAL A N 1
ATOM 1362 C CA . VAL A 1 177 ? -0.161 -5.016 -1.931 1.00 94.19 177 VAL A CA 1
ATOM 1363 C C . VAL A 1 177 ? 0.391 -5.230 -3.334 1.00 94.19 177 VAL A C 1
ATOM 1365 O O . VAL A 1 177 ? 1.369 -4.591 -3.724 1.00 94.19 177 VAL A O 1
ATOM 1368 N N . TYR A 1 178 ? -0.231 -6.125 -4.092 1.00 92.25 178 TYR A N 1
ATOM 1369 C CA . TYR A 1 178 ? 0.058 -6.290 -5.510 1.00 92.25 178 TYR A CA 1
ATOM 1370 C C . TYR A 1 178 ? -0.820 -5.348 -6.330 1.00 92.25 178 TYR A C 1
ATOM 1372 O O . TYR A 1 178 ? -1.999 -5.162 -6.025 1.00 92.25 178 TYR A O 1
ATOM 1380 N N . ASN A 1 179 ? -0.240 -4.778 -7.380 1.00 88.00 179 ASN A N 1
ATOM 1381 C CA . ASN A 1 179 ? -0.957 -4.057 -8.416 1.00 88.00 179 ASN A CA 1
ATOM 1382 C C . ASN A 1 179 ? -0.462 -4.530 -9.783 1.00 88.00 179 ASN A C 1
ATOM 1384 O O . ASN A 1 179 ? 0.739 -4.674 -9.978 1.00 88.00 179 ASN A O 1
ATOM 1388 N N . ASP A 1 180 ? -1.356 -4.728 -10.744 1.00 80.81 180 ASP A N 1
ATOM 1389 C CA . ASP A 1 180 ? -1.006 -5.163 -12.108 1.00 80.81 180 ASP A CA 1
ATOM 1390 C C . ASP A 1 180 ? -0.367 -4.062 -12.992 1.00 80.81 180 ASP A C 1
ATOM 1392 O O . ASP A 1 180 ? -0.230 -4.222 -14.205 1.00 80.81 180 ASP A O 1
ATOM 1396 N N . GLY A 1 181 ? 0.053 -2.945 -12.392 1.00 64.19 181 GLY A N 1
ATOM 1397 C CA . GLY A 1 181 ? 0.919 -1.926 -12.988 1.00 64.19 181 GLY A CA 1
ATOM 1398 C C . GLY A 1 181 ? 0.214 -0.815 -13.748 1.00 64.19 181 GLY A C 1
ATOM 1399 O O . GLY A 1 181 ? 0.836 0.205 -14.068 1.00 64.19 181 GLY A O 1
ATOM 1400 N N . TRP A 1 182 ? -1.093 -0.929 -13.970 1.00 57.12 182 TRP A N 1
ATOM 1401 C CA . TRP A 1 182 ? -1.842 0.122 -14.649 1.00 57.12 182 TRP A CA 1
ATOM 1402 C C . TRP A 1 182 ? -2.045 1.355 -13.758 1.00 57.12 182 TRP A C 1
ATOM 1404 O O . TRP A 1 182 ? -1.927 2.473 -14.263 1.00 57.12 182 TRP A O 1
ATOM 1414 N N . SER A 1 183 ? -2.216 1.209 -12.435 1.00 54.69 183 SER A N 1
ATOM 1415 C CA . SER A 1 183 ? -2.461 2.365 -11.545 1.00 54.69 183 SER A CA 1
ATOM 1416 C C . SER A 1 183 ? -1.254 3.270 -11.320 1.00 54.69 183 SER A C 1
ATOM 1418 O O . SER A 1 183 ? -1.416 4.435 -10.971 1.00 54.69 183 SER A O 1
ATOM 1420 N N . LEU A 1 184 ? -0.037 2.777 -11.559 1.00 52.50 184 LEU A N 1
ATOM 1421 C CA . LEU A 1 184 ? 1.192 3.567 -11.406 1.00 52.50 184 LEU A CA 1
ATOM 1422 C C . LEU A 1 184 ? 1.518 4.420 -12.647 1.00 52.50 184 LEU A C 1
ATOM 1424 O O . LEU A 1 184 ? 2.372 5.302 -12.580 1.00 52.50 184 LEU A O 1
ATOM 1428 N N . ARG A 1 185 ? 0.844 4.178 -13.783 1.00 51.03 185 ARG A N 1
ATOM 1429 C CA . ARG A 1 185 ? 0.937 4.964 -15.033 1.00 51.03 185 ARG A CA 1
ATOM 1430 C C . ARG A 1 185 ? -0.270 5.887 -15.257 1.00 51.03 185 ARG A C 1
ATOM 1432 O O . ARG A 1 185 ? -0.430 6.414 -16.353 1.00 51.03 185 ARG A O 1
ATOM 1439 N N . GLY A 1 186 ? -1.118 6.072 -14.241 1.00 45.31 186 GLY A N 1
ATOM 1440 C CA . GLY A 1 186 ? -2.387 6.800 -14.369 1.00 45.31 186 GLY A CA 1
ATOM 1441 C C . GLY A 1 186 ? -3.495 6.008 -15.079 1.00 45.31 186 GLY A C 1
ATOM 1442 O O . GLY A 1 186 ? -4.484 6.596 -15.503 1.00 45.31 186 GLY A O 1
ATOM 1443 N N . GLY A 1 187 ? -3.323 4.691 -15.244 1.00 48.16 187 GLY A N 1
ATOM 1444 C CA . GLY A 1 187 ? -4.343 3.756 -15.722 1.00 48.16 187 GLY A CA 1
ATOM 1445 C C . GLY A 1 187 ? -5.112 3.083 -14.579 1.00 48.16 187 GLY A C 1
ATOM 1446 O O . GLY A 1 187 ? -4.865 3.328 -13.406 1.00 48.16 187 GLY A O 1
ATOM 1447 N N . MET A 1 188 ? -6.069 2.219 -14.911 1.00 59.28 188 MET A N 1
ATOM 1448 C CA . MET A 1 188 ? -6.860 1.465 -13.929 1.00 59.28 188 MET A CA 1
ATOM 1449 C C . MET A 1 188 ? -6.134 0.162 -13.597 1.00 59.28 188 MET A C 1
ATOM 1451 O O . MET A 1 188 ? -6.048 -0.687 -14.477 1.00 59.28 188 MET A O 1
ATOM 1455 N N . GLY A 1 189 ? -5.602 0.004 -12.381 1.00 69.00 189 GLY A N 1
ATOM 1456 C CA . GLY A 1 189 ? -4.936 -1.240 -11.971 1.00 69.00 189 GLY A CA 1
ATOM 1457 C C . GLY A 1 189 ? -5.759 -2.069 -10.993 1.00 69.00 189 GLY A C 1
ATOM 1458 O O . GLY A 1 189 ? -6.428 -1.509 -10.124 1.00 69.00 189 GLY A O 1
ATOM 1459 N N . HIS A 1 190 ? -5.713 -3.394 -11.125 1.00 84.81 190 HIS A N 1
ATOM 1460 C CA . HIS A 1 190 ? -6.319 -4.310 -10.163 1.00 84.81 190 HIS A CA 1
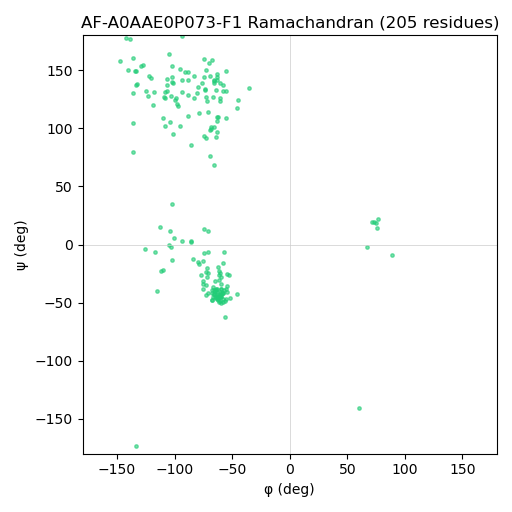ATOM 1461 C C . HIS A 1 190 ? -5.403 -4.483 -8.951 1.00 84.81 190 HIS A C 1
ATOM 1463 O O . HIS A 1 190 ? -4.210 -4.758 -9.095 1.00 84.81 190 HIS A O 1
ATOM 1469 N N . PHE A 1 191 ? -5.970 -4.327 -7.756 1.00 89.44 191 PHE A N 1
ATOM 1470 C CA . PHE A 1 191 ? -5.261 -4.538 -6.502 1.00 89.44 191 PHE A CA 1
ATOM 1471 C C . PHE A 1 191 ? -5.604 -5.888 -5.891 1.00 89.44 191 PHE A C 1
ATOM 1473 O O . PHE A 1 191 ? -6.768 -6.294 -5.818 1.00 89.44 191 PHE A O 1
ATOM 1480 N N . GLU A 1 192 ? -4.573 -6.538 -5.372 1.00 92.50 192 GLU A N 1
ATOM 1481 C CA . GLU A 1 192 ? -4.693 -7.789 -4.641 1.00 92.50 192 GLU A CA 1
ATOM 1482 C C . GLU A 1 192 ? -3.879 -7.747 -3.361 1.00 92.50 192 GLU A C 1
ATOM 1484 O O . GLU A 1 192 ? -2.828 -7.100 -3.273 1.00 92.50 192 GLU A O 1
ATOM 1489 N N . GLY A 1 193 ? -4.369 -8.475 -2.361 1.00 94.19 193 GLY A N 1
ATOM 1490 C CA . GLY A 1 193 ? -3.575 -8.717 -1.172 1.00 94.19 193 GLY A CA 1
ATOM 1491 C C . GLY A 1 193 ? -2.384 -9.608 -1.520 1.00 94.19 193 GLY A C 1
ATOM 1492 O O . GLY A 1 193 ? -2.412 -10.345 -2.507 1.00 94.19 193 GLY A O 1
ATOM 1493 N N . ILE A 1 194 ? -1.339 -9.585 -0.705 1.00 95.19 194 ILE A N 1
ATOM 1494 C CA . ILE A 1 194 ? -0.239 -10.543 -0.814 1.00 95.19 194 ILE A CA 1
ATOM 14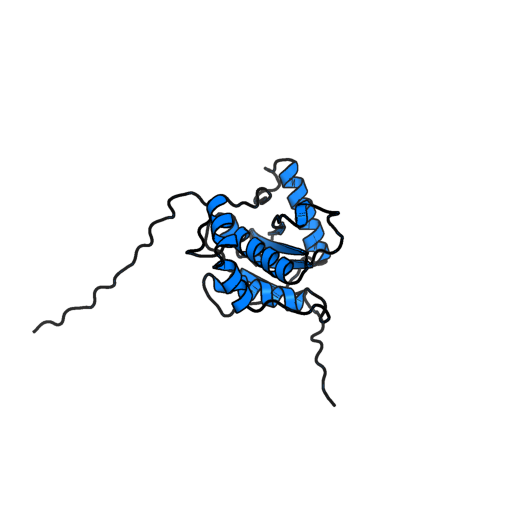95 C C . ILE A 1 194 ? 0.134 -11.092 0.556 1.00 95.19 194 ILE A C 1
ATOM 1497 O O . ILE A 1 194 ? 0.030 -10.402 1.570 1.00 95.19 194 ILE A O 1
ATOM 1501 N N . LYS A 1 195 ? 0.601 -12.339 0.584 1.00 94.25 195 LYS A N 1
ATOM 1502 C CA . LYS A 1 195 ? 1.135 -12.981 1.791 1.00 94.25 195 LYS A CA 1
ATOM 1503 C C . LYS A 1 195 ? 2.421 -13.739 1.510 1.00 94.25 195 LYS A C 1
ATOM 1505 O O . LYS A 1 195 ? 2.702 -14.101 0.367 1.00 94.25 195 LYS A O 1
ATOM 1510 N N . ARG A 1 196 ? 3.194 -14.006 2.563 1.00 90.94 196 ARG A N 1
ATOM 1511 C CA . ARG A 1 196 ? 4.376 -14.872 2.467 1.00 90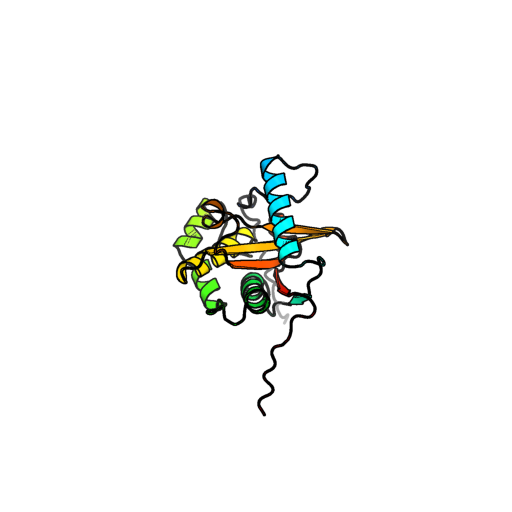.94 196 ARG A CA 1
ATOM 1512 C C . ARG A 1 196 ? 3.960 -16.300 2.082 1.00 90.94 196 ARG A C 1
ATOM 1514 O O . ARG A 1 196 ? 2.946 -16.785 2.595 1.00 90.94 196 ARG A O 1
ATOM 1521 N N . PRO A 1 197 ? 4.726 -16.997 1.227 1.00 85.75 197 PRO A N 1
ATOM 1522 C CA . PRO A 1 197 ? 4.546 -18.426 1.018 1.00 85.75 197 PRO A CA 1
ATOM 1523 C C . PRO A 1 197 ? 4.843 -19.176 2.324 1.00 85.75 197 PRO A C 1
ATOM 1525 O O . PRO A 1 197 ? 5.848 -18.901 2.973 1.00 85.75 197 PRO A O 1
ATOM 1528 N N . GLY A 1 198 ? 3.972 -20.106 2.723 1.00 73.25 198 GLY A N 1
ATOM 1529 C CA . GLY A 1 198 ? 4.233 -20.995 3.864 1.00 73.25 198 GLY A CA 1
ATOM 1530 C C . GLY A 1 198 ? 4.105 -20.379 5.264 1.00 73.25 198 GLY A C 1
ATOM 1531 O O . GLY A 1 198 ? 4.629 -20.958 6.209 1.00 73.25 198 GLY A O 1
ATOM 1532 N N . GLY A 1 199 ? 3.423 -19.240 5.429 1.00 55.69 199 GLY A N 1
ATOM 1533 C CA . GLY A 1 199 ? 3.039 -18.767 6.765 1.00 55.69 199 GLY A CA 1
ATOM 1534 C C . GLY A 1 199 ? 2.019 -19.718 7.396 1.00 55.69 199 GLY A C 1
ATOM 1535 O O . GLY A 1 199 ? 1.016 -20.023 6.753 1.00 55.69 199 GLY A O 1
ATOM 1536 N N . GLU A 1 200 ? 2.294 -20.193 8.613 1.00 46.59 200 GLU A N 1
ATOM 1537 C CA . GLU A 1 200 ? 1.393 -21.030 9.411 1.00 46.59 200 GLU A CA 1
ATOM 1538 C C . GLU A 1 200 ? -0.032 -20.456 9.395 1.00 46.59 200 GLU A C 1
ATOM 1540 O O . GLU A 1 200 ? -0.289 -19.353 9.881 1.00 46.59 200 GLU A O 1
ATOM 1545 N N . GLU A 1 201 ? -0.979 -21.218 8.846 1.00 46.28 201 GLU A N 1
ATOM 1546 C CA . GLU A 1 201 ? -2.368 -21.102 9.266 1.00 46.28 201 GLU A CA 1
ATOM 1547 C C . GLU A 1 201 ? -2.389 -21.584 10.715 1.00 46.28 201 GLU A C 1
ATOM 1549 O O . GLU A 1 201 ? -2.313 -22.782 10.977 1.00 46.28 201 GLU A O 1
ATOM 1554 N N . GLY A 1 202 ? -2.414 -20.647 11.663 1.00 41.00 202 GLY A N 1
ATOM 1555 C CA . GLY A 1 202 ? -2.675 -20.928 13.071 1.00 41.00 202 GLY A CA 1
ATOM 1556 C C . GLY A 1 202 ? -4.104 -21.436 13.247 1.00 41.00 202 GLY A C 1
ATOM 1557 O O . GLY A 1 202 ? -4.959 -20.735 13.780 1.00 41.00 202 GLY A O 1
ATOM 1558 N N . GLY A 1 203 ? -4.374 -22.638 12.744 1.00 35.88 203 GLY A N 1
ATOM 1559 C CA . GLY A 1 203 ? -5.536 -23.425 13.089 1.00 35.88 203 GLY A CA 1
ATOM 1560 C C . GLY A 1 203 ? -5.380 -23.875 14.532 1.00 35.88 203 GLY A C 1
ATOM 1561 O O . GLY A 1 203 ? -4.687 -24.848 14.814 1.00 35.88 203 GLY A O 1
ATOM 1562 N N . GLU A 1 204 ? -6.038 -23.174 15.452 1.00 36.09 204 GLU A N 1
ATOM 1563 C CA . GLU A 1 204 ? -6.476 -23.809 16.690 1.00 36.09 204 GLU A CA 1
ATOM 1564 C C . GLU A 1 204 ? -7.494 -24.892 16.314 1.00 36.09 204 GLU A C 1
ATOM 1566 O O . GLU A 1 204 ? -8.697 -24.651 16.184 1.00 36.09 204 GLU A O 1
ATOM 1571 N N . GLU A 1 205 ? -6.998 -26.113 16.133 1.00 37.69 205 GLU A N 1
ATOM 1572 C CA . GLU A 1 205 ? -7.796 -27.310 16.335 1.00 37.69 205 GLU A CA 1
ATOM 1573 C C . GLU A 1 205 ? -8.182 -27.334 17.820 1.00 37.69 205 GLU A C 1
ATOM 1575 O O . GLU A 1 205 ? -7.399 -27.703 18.694 1.00 37.69 205 GLU A O 1
ATOM 1580 N N . ARG A 1 206 ? -9.392 -26.847 18.117 1.00 40.66 206 ARG A N 1
ATOM 1581 C CA . ARG A 1 206 ? -10.032 -27.075 19.412 1.00 40.66 206 ARG A CA 1
ATOM 1582 C C . ARG A 1 206 ? -10.253 -28.577 19.573 1.00 40.66 206 ARG A C 1
ATOM 1584 O O . ARG A 1 206 ? -11.135 -29.133 18.916 1.00 40.66 206 ARG A O 1
ATOM 1591 N N . VAL A 1 207 ? -9.494 -29.187 20.479 1.00 44.81 207 VAL A N 1
ATOM 1592 C CA . VAL A 1 207 ? -9.865 -30.430 21.171 1.00 44.81 207 VAL A CA 1
ATOM 1593 C C . VAL A 1 207 ? -10.169 -30.092 22.620 1.00 44.81 207 VAL A C 1
ATOM 1595 O O . VAL A 1 207 ? -9.327 -29.417 23.252 1.00 44.81 207 VAL A O 1
#

Sequence (207 aa):
MVEPSPKTTSTTASPPSHPHISQASDILQDPARATIPRYRAYVHARNRFWTAFPDGNFIRLHTGSTNLECAFYAVVLSMAHQTPSSFEPQPAVDELREIFFSTVLAGRNESAGLDNENNLGADQIAAVFSEWGRGKGLRCQLGVVTPVDDDDLVPVMMNTPEADKSDPDEGIVRVWVYNDGWSLRGGMGHFEGIKRPGGEEGGEERV

Foldseek 3Di:
DDDDDDDPPPPPDDDDPDQDDDPLPLDPLDLVPDDPVNVVQQVVLVVVVCVQAVVNDKDWAADPDDFAQLLLSQQQQQLCFRPPPVDDDGDDSVLLVCLLPDPVLQVVCVVSVHHSPGGDAPQSSQASQCVVQVVVVAGEWEKEWEDSDPPDIGIGTHDDPSCVPDDNPPGYHYTYWYWPPQRVSSGHIGITHIHHPPDDPPDPPDD

Nearest PDB structures (foldseek):
  6izh-assembly1_F  TM=2.625E-01  e=8.527E+00  Pseudomonas sp.